Protein AF-A0A946FI91-F1 (afdb_monomer)

pLDDT: mean 78.8, std 15.5, range [38.62, 95.06]

Radius of gyration: 26.09 Å; Cα contacts (8 Å, |Δi|>4): 240; chains: 1; bounding box: 47×60×93 Å

Solvent-accessible surface area (backbone atoms only — not comparable to full-atom values): 11497 Å² total; per-residue (Å²): 144,70,66,74,63,56,55,53,52,52,51,55,53,57,55,51,65,73,64,59,75,82,74,72,65,63,72,75,33,46,69,55,50,54,55,49,30,50,55,36,36,73,68,69,49,86,62,64,81,82,74,57,51,64,49,76,43,82,38,82,52,68,46,72,48,86,86,50,99,56,93,42,71,43,81,51,84,49,30,27,42,40,33,38,59,51,97,95,38,71,51,70,50,72,43,81,28,87,90,50,74,87,59,54,69,68,58,52,50,55,51,38,63,59,53,59,80,46,51,52,77,80,57,61,73,48,59,45,63,73,42,62,66,38,43,47,46,77,43,80,50,84,79,66,29,35,35,41,40,36,33,45,72,87,43,93,77,68,38,48,34,41,36,41,33,30,36,62,82,78,44,39,76,78,46,75,47,80,48,65,73,63,78,89,76,87,78,82,82,130

Mean predicted aligned error: 13.2 Å

Foldseek 3Di:
DPPVVVVVVVVVVVVVVVPPPPPVPLVVAFVVVLVLLVLLLVLPVVPLPDDCFKDKDKDWDWDWDPPDPDTDIDTDAIWMWIWGQDPNFTDIFIGHDPVPPPDDPVVRVVVRVVCVVCRCVRPNDRSSRVQVQWGFHKADDPDQKIWTWIWGDPDPPWIKIKIFIARNVSSDGPDIDIDTPDDDDDDDDD

Structure (mmCIF, N/CA/C/O backbone):
data_AF-A0A946FI91-F1
#
_entry.id   AF-A0A946FI91-F1
#
loop_
_atom_site.group_PDB
_atom_site.id
_atom_site.type_symbol
_atom_site.label_atom_id
_atom_site.label_alt_id
_atom_site.label_comp_id
_atom_site.label_asym_id
_atom_site.label_entity_id
_atom_site.label_seq_id
_atom_site.pdbx_PDB_ins_code
_atom_site.Cartn_x
_atom_site.Cartn_y
_atom_site.Cartn_z
_atom_site.occupancy
_atom_site.B_iso_or_equiv
_atom_site.auth_seq_id
_atom_site.auth_comp_id
_atom_site.auth_asym_id
_atom_site.auth_atom_id
_atom_site.pdbx_PDB_model_num
ATOM 1 N N . MET A 1 1 ? -11.539 45.678 58.207 1.00 51.84 1 MET A N 1
ATOM 2 C CA . MET A 1 1 ? -11.824 45.723 56.750 1.00 51.84 1 MET A CA 1
ATOM 3 C C . MET A 1 1 ? -10.755 44.980 55.924 1.00 51.84 1 MET A C 1
ATOM 5 O O . MET A 1 1 ? -10.083 45.598 55.114 1.00 51.84 1 MET A O 1
ATOM 9 N N . LYS A 1 2 ? -10.559 43.663 56.114 1.00 52.59 2 LYS A N 1
ATOM 10 C CA . LYS A 1 2 ? -9.613 42.856 55.296 1.00 52.59 2 LYS A CA 1
ATOM 11 C C . LYS A 1 2 ? -10.218 41.570 54.698 1.00 52.59 2 LYS A C 1
ATOM 13 O O . LYS A 1 2 ? -9.612 40.972 53.821 1.00 52.59 2 LYS A O 1
ATOM 18 N N . SER A 1 3 ? -11.421 41.172 55.121 1.00 54.00 3 SER A N 1
ATOM 19 C CA . SER A 1 3 ? -12.048 39.894 54.732 1.00 54.00 3 SER A CA 1
ATOM 20 C C . SER A 1 3 ? -12.714 39.929 53.343 1.00 54.00 3 SER A C 1
ATOM 22 O O . SER A 1 3 ? -12.597 38.993 52.557 1.00 54.00 3 SER A O 1
ATOM 24 N N . THR A 1 4 ? -13.330 41.053 52.970 1.00 54.28 4 THR A N 1
ATOM 25 C CA . THR A 1 4 ? -14.067 41.201 51.701 1.00 54.28 4 THR A CA 1
ATOM 26 C C . THR A 1 4 ? -13.178 41.202 50.453 1.00 54.28 4 THR A C 1
ATOM 28 O O . THR A 1 4 ? -13.643 40.850 49.372 1.00 54.28 4 THR A O 1
ATOM 31 N N . ILE A 1 5 ? -11.896 41.554 50.589 1.00 56.03 5 ILE A N 1
ATOM 32 C CA . ILE A 1 5 ? -10.932 41.563 49.477 1.00 56.03 5 ILE A CA 1
ATOM 33 C C . ILE A 1 5 ? -10.503 40.128 49.131 1.00 56.03 5 ILE A C 1
ATOM 35 O O . ILE A 1 5 ? -10.484 39.754 47.961 1.00 56.03 5 ILE A O 1
ATOM 39 N N . LEU A 1 6 ? -10.261 39.290 50.146 1.00 55.03 6 LEU A N 1
ATOM 40 C CA . LEU A 1 6 ? -9.894 37.877 49.980 1.00 55.03 6 LEU A CA 1
ATOM 41 C C . LEU A 1 6 ? -10.998 37.062 49.294 1.00 55.03 6 LEU A C 1
ATOM 43 O O . LEU A 1 6 ? -10.712 36.285 48.385 1.00 55.03 6 LEU A O 1
ATOM 47 N N . PHE A 1 7 ? -12.261 37.289 49.667 1.00 57.09 7 PHE A N 1
ATOM 48 C CA . PHE A 1 7 ? -13.394 36.582 49.063 1.00 57.09 7 PHE A CA 1
ATOM 49 C C . PHE A 1 7 ? -13.565 36.923 47.576 1.00 57.09 7 PHE A C 1
ATOM 51 O O . PHE A 1 7 ? -13.831 36.051 46.752 1.00 57.09 7 PHE A O 1
ATOM 58 N N . ARG A 1 8 ? -13.336 38.188 47.204 1.00 58.16 8 ARG A N 1
ATOM 59 C CA . ARG A 1 8 ? -13.456 38.648 45.817 1.00 58.16 8 ARG A CA 1
ATOM 60 C C . ARG A 1 8 ? -12.386 38.016 44.922 1.00 58.16 8 ARG A C 1
ATOM 62 O O . ARG A 1 8 ? -12.711 37.565 43.828 1.00 58.16 8 ARG A O 1
ATOM 69 N N . HIS A 1 9 ? -11.145 37.903 45.397 1.00 58.28 9 HIS A N 1
ATOM 70 C CA . HIS A 1 9 ? -10.073 37.239 44.645 1.00 58.28 9 HIS A CA 1
ATOM 71 C C . HIS A 1 9 ? -10.269 35.723 44.529 1.00 58.28 9 HIS A C 1
ATOM 73 O O . HIS A 1 9 ? -9.981 35.168 43.472 1.00 58.28 9 HIS A O 1
ATOM 79 N N . LEU A 1 10 ? -10.823 35.067 45.555 1.00 62.06 10 LEU A N 1
ATOM 80 C CA . LEU A 1 10 ? -11.140 33.636 45.510 1.00 62.06 10 LEU A CA 1
ATOM 81 C C . LEU A 1 10 ? -12.212 33.321 44.452 1.00 62.06 10 LEU A C 1
ATOM 83 O O . LEU A 1 10 ? -12.081 32.354 43.708 1.00 62.06 10 LEU A O 1
ATOM 87 N N . VAL A 1 11 ? -13.237 34.172 44.337 1.00 60.50 11 VAL A N 1
ATOM 88 C CA . VAL A 1 11 ? -14.294 34.032 43.321 1.00 60.50 11 VAL A CA 1
ATOM 89 C C . VAL A 1 11 ? -13.741 34.255 41.910 1.00 60.50 11 VAL A C 1
ATOM 91 O O . VAL A 1 11 ? -14.046 33.471 41.016 1.00 60.50 11 VAL A O 1
ATOM 94 N N . PHE A 1 12 ? -12.876 35.255 41.702 1.00 57.47 12 PHE A N 1
ATOM 95 C CA . PHE A 1 12 ? -12.218 35.461 40.402 1.00 57.47 12 PHE A CA 1
ATOM 96 C C . PHE A 1 12 ? -11.256 34.324 40.029 1.00 57.47 12 PHE A C 1
ATOM 98 O O . PHE A 1 12 ? -11.171 33.968 38.856 1.00 57.47 12 PHE A O 1
ATOM 105 N N . PHE A 1 13 ? -10.576 33.723 41.009 1.00 59.44 13 PHE A N 1
ATOM 106 C CA . PHE A 1 13 ? -9.717 32.557 40.796 1.00 59.44 13 PHE A CA 1
ATOM 107 C C . PHE A 1 13 ? -10.534 31.301 40.454 1.00 59.44 13 PHE A C 1
ATOM 109 O O . PHE A 1 13 ? -10.186 30.562 39.542 1.00 59.44 13 PHE A O 1
ATOM 116 N N . LEU A 1 14 ? -11.672 31.080 41.118 1.00 57.81 14 LEU A N 1
ATOM 117 C CA . LEU A 1 14 ? -12.575 29.972 40.790 1.00 57.81 14 LEU A CA 1
ATOM 118 C C . LEU A 1 14 ? -13.230 30.143 39.415 1.00 57.81 14 LEU A C 1
ATOM 120 O O . LEU A 1 14 ? -13.342 29.170 38.677 1.00 57.81 14 LEU A O 1
ATOM 124 N N . LEU A 1 15 ? -13.609 31.368 39.035 1.00 56.31 15 LEU A N 1
ATOM 125 C CA . LEU A 1 15 ? -14.128 31.654 37.696 1.00 56.31 15 LEU A CA 1
ATOM 126 C C . LEU A 1 15 ? -13.058 31.480 36.611 1.00 56.31 15 LEU A C 1
ATOM 128 O O . LEU A 1 15 ? -13.392 30.982 35.540 1.00 56.31 15 LEU A O 1
ATOM 132 N N . SER A 1 16 ? -11.786 31.813 36.865 1.00 54.00 16 SER A N 1
ATOM 133 C CA . SER A 1 16 ? -10.722 31.621 35.867 1.00 54.00 16 SER A CA 1
ATOM 134 C C . SER A 1 16 ? -10.412 30.144 35.592 1.00 54.00 16 SER A C 1
ATOM 136 O O . SER A 1 16 ? -10.053 29.815 34.462 1.00 54.00 16 SER A O 1
ATOM 138 N N . LEU A 1 17 ? -10.646 29.239 36.554 1.00 52.75 17 LEU A N 1
ATOM 139 C CA . LEU A 1 17 ? -10.553 27.790 36.328 1.00 52.75 17 LEU A CA 1
ATOM 140 C C . LEU A 1 17 ? -11.598 27.262 35.326 1.00 52.75 17 LEU A C 1
ATOM 142 O O . LEU A 1 17 ? -11.322 26.285 34.634 1.00 52.75 17 LEU A O 1
ATOM 146 N N . PHE A 1 18 ? -12.762 27.910 35.198 1.00 52.91 18 PHE A N 1
ATOM 147 C CA . PHE A 1 18 ? -13.784 27.536 34.208 1.00 52.91 18 PHE A CA 1
ATOM 148 C C . PHE A 1 18 ? -13.493 28.059 32.793 1.00 52.91 18 PHE A C 1
ATOM 150 O O . PHE A 1 18 ? -14.119 27.600 31.838 1.00 52.91 18 PHE A O 1
ATOM 157 N N . TYR A 1 19 ? -12.540 28.986 32.641 1.00 47.50 19 TYR A N 1
ATOM 158 C CA . TYR A 1 19 ? -12.153 29.564 31.351 1.00 47.50 19 TYR A CA 1
ATOM 159 C C . TYR A 1 19 ? -10.855 28.997 30.782 1.00 47.50 19 TYR A C 1
ATOM 161 O O . TYR A 1 19 ? -10.378 29.520 29.778 1.00 47.50 19 TYR A O 1
ATOM 169 N N . LEU A 1 20 ? -10.282 27.931 31.352 1.00 45.22 20 LEU A N 1
ATOM 170 C CA . LEU A 1 20 ? -9.288 27.174 30.600 1.00 45.22 20 LEU A CA 1
ATOM 171 C C . LEU A 1 20 ? -10.019 26.450 29.462 1.00 45.22 20 LEU A C 1
ATOM 173 O O . LEU A 1 20 ? -10.746 25.490 29.738 1.00 45.22 20 LEU A O 1
ATOM 177 N N . PRO A 1 21 ? -9.850 26.854 28.185 1.00 43.34 21 PRO A N 1
ATOM 178 C CA . PRO A 1 21 ? -10.241 25.973 27.108 1.00 43.34 21 PRO A CA 1
ATOM 179 C C . PRO A 1 21 ? -9.470 24.676 27.325 1.00 43.34 21 PRO A C 1
ATOM 181 O O . PRO A 1 21 ? -8.255 24.675 27.532 1.00 43.34 21 PRO A O 1
ATOM 184 N N . SER A 1 22 ? -10.200 23.572 27.310 1.00 44.62 22 SER A N 1
ATOM 185 C CA . SER A 1 22 ? -9.667 22.226 27.229 1.00 44.62 22 SER A CA 1
ATOM 186 C C . SER A 1 22 ? -8.894 22.089 25.918 1.00 44.62 22 SER A C 1
ATOM 188 O O . SER A 1 22 ? -9.367 21.529 24.931 1.00 44.62 22 SER A O 1
ATOM 190 N N . ILE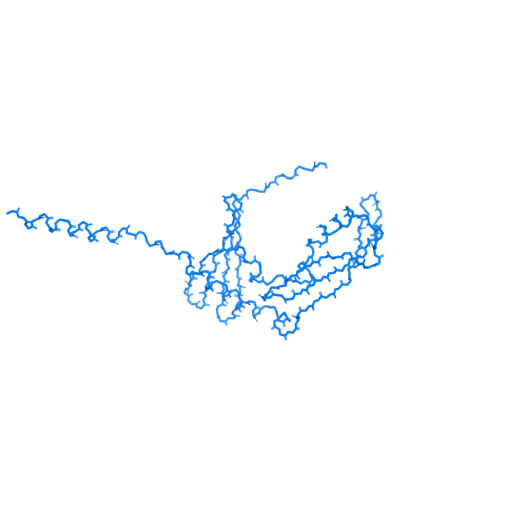 A 1 23 ? -7.668 22.612 25.896 1.00 44.88 23 ILE A N 1
ATOM 191 C CA . ILE A 1 23 ? -6.670 22.261 24.899 1.00 44.88 23 ILE A CA 1
ATOM 192 C C . ILE A 1 23 ? -6.241 20.851 25.287 1.00 44.88 23 ILE A C 1
ATOM 194 O O . ILE A 1 23 ? -5.249 20.636 25.977 1.00 44.88 23 ILE A O 1
ATOM 198 N N . ALA A 1 24 ? -7.073 19.875 24.923 1.00 38.62 24 ALA A N 1
ATOM 199 C CA . ALA A 1 24 ? -6.694 18.481 24.952 1.00 38.62 24 ALA A CA 1
ATOM 200 C C . ALA A 1 24 ? -5.451 18.366 24.069 1.00 38.62 24 ALA A C 1
ATOM 202 O O . ALA A 1 24 ? -5.535 18.476 22.845 1.00 38.62 24 ALA A O 1
ATOM 203 N N . SER A 1 25 ? -4.296 18.232 24.718 1.00 39.06 25 SER A N 1
ATOM 204 C CA . SER A 1 25 ? -3.003 18.046 24.083 1.00 39.06 25 SER A CA 1
ATOM 205 C C . SER A 1 25 ? -3.114 16.957 23.021 1.00 39.06 25 SER A C 1
ATOM 207 O O . SER A 1 25 ? -3.276 15.775 23.329 1.00 39.06 25 SER A O 1
ATOM 209 N N . THR A 1 26 ? -3.001 17.359 21.759 1.00 48.62 26 THR A N 1
ATOM 210 C CA . THR A 1 26 ? -3.002 16.490 20.573 1.00 48.62 26 THR A CA 1
ATOM 211 C C . THR A 1 26 ? -1.897 15.424 20.616 1.00 48.62 26 THR A C 1
ATOM 213 O O . THR A 1 26 ? -1.994 14.406 19.938 1.00 48.62 26 THR A O 1
ATOM 216 N N . SER A 1 27 ? -0.894 15.609 21.481 1.00 43.19 27 SER A N 1
ATOM 217 C CA . SER A 1 27 ? 0.230 14.697 21.724 1.00 43.19 27 SER A CA 1
ATOM 218 C C . SER A 1 27 ? -0.184 13.290 22.199 1.00 43.19 27 SER A C 1
ATOM 220 O O . SER A 1 27 ? 0.346 12.292 21.711 1.00 43.19 27 SER A O 1
ATOM 222 N N . ASN A 1 28 ? -1.192 13.164 23.073 1.00 47.03 28 ASN A N 1
ATOM 223 C CA . ASN A 1 28 ? -1.550 11.862 23.666 1.00 47.03 28 ASN A CA 1
ATOM 224 C C . ASN A 1 28 ? -2.366 10.948 22.732 1.00 47.03 28 ASN A C 1
ATOM 226 O O . ASN A 1 28 ? -2.510 9.757 23.005 1.00 47.03 28 ASN A O 1
ATOM 230 N N . ALA A 1 29 ? -2.899 11.473 21.625 1.00 58.50 29 ALA A N 1
ATOM 231 C CA . ALA A 1 29 ? -3.719 10.698 20.692 1.00 58.50 29 ALA A CA 1
ATOM 232 C C . ALA A 1 29 ? -2.891 9.939 19.638 1.00 58.50 29 ALA A C 1
ATOM 234 O O . ALA A 1 29 ? -3.368 8.951 19.075 1.00 58.50 29 ALA A O 1
ATOM 235 N N . GLN A 1 30 ? -1.649 10.359 19.379 1.00 63.72 30 GLN A N 1
ATOM 236 C CA . GLN A 1 30 ? -0.836 9.831 18.280 1.00 63.72 30 GLN A CA 1
ATOM 237 C C . GLN A 1 30 ? -0.441 8.350 18.444 1.00 63.72 30 GLN A C 1
ATOM 239 O O . GLN A 1 30 ? -0.606 7.591 17.482 1.00 63.72 30 GLN A O 1
ATOM 244 N N . PRO A 1 31 ? -0.005 7.878 19.634 1.00 69.75 31 PRO A N 1
ATOM 245 C CA . PRO A 1 31 ? 0.230 6.449 19.856 1.00 69.75 31 PRO A CA 1
ATOM 246 C C . PRO A 1 31 ? -1.052 5.618 19.693 1.00 69.75 31 PRO A C 1
ATOM 248 O O . PRO A 1 31 ? -1.019 4.512 19.151 1.00 69.75 31 PRO A O 1
ATOM 251 N N . GLY A 1 32 ? -2.199 6.176 20.098 1.00 83.06 32 GLY A N 1
ATOM 252 C CA . GLY A 1 32 ? -3.511 5.549 19.934 1.00 83.06 32 GLY A CA 1
ATOM 253 C C . GLY A 1 32 ? -3.903 5.371 18.467 1.00 83.06 32 GLY A C 1
ATOM 254 O O . GLY A 1 32 ? -4.370 4.301 18.084 1.00 83.06 32 GLY A O 1
ATOM 255 N N . ILE A 1 33 ? -3.659 6.383 17.628 1.00 88.00 33 ILE A N 1
ATOM 256 C CA . ILE A 1 33 ? -3.942 6.324 16.186 1.00 88.00 33 ILE A CA 1
ATOM 257 C C . ILE A 1 33 ? -3.062 5.289 15.499 1.00 88.00 33 ILE A C 1
ATOM 259 O O . ILE A 1 33 ? -3.590 4.461 14.762 1.00 88.00 33 ILE A O 1
ATOM 263 N N . LYS A 1 34 ? -1.751 5.284 15.779 1.00 88.50 34 LYS A N 1
ATOM 264 C CA . LYS A 1 34 ? -0.827 4.278 15.234 1.00 88.50 34 LYS A CA 1
ATOM 265 C C . LYS A 1 34 ? -1.328 2.861 15.518 1.00 88.50 34 LYS A C 1
ATOM 267 O O . LYS A 1 34 ? -1.484 2.066 14.595 1.00 88.50 34 LYS A O 1
ATOM 272 N N . ASN A 1 35 ? -1.632 2.563 16.780 1.00 88.75 35 ASN A N 1
ATOM 273 C CA . ASN A 1 35 ? -2.104 1.237 17.182 1.00 88.75 35 ASN A CA 1
ATOM 274 C C . ASN A 1 35 ? -3.426 0.863 16.506 1.00 88.75 35 ASN A C 1
ATOM 276 O O . ASN A 1 35 ? -3.648 -0.298 16.163 1.00 88.75 35 ASN A O 1
ATOM 280 N N . LEU A 1 36 ? -4.303 1.844 16.305 1.00 90.19 36 LEU A N 1
ATOM 281 C CA . LEU A 1 36 ? -5.598 1.626 15.686 1.00 90.19 36 LEU A CA 1
ATOM 282 C C . LEU A 1 36 ? -5.496 1.380 14.175 1.00 90.19 36 LEU A C 1
ATOM 284 O O . LEU A 1 36 ? -6.180 0.489 13.677 1.00 90.19 36 LEU A O 1
ATOM 288 N N . LEU A 1 37 ? -4.622 2.100 13.467 1.00 90.75 37 LEU A N 1
ATOM 289 C CA . LEU A 1 37 ? -4.329 1.847 12.052 1.00 90.75 37 LEU A CA 1
ATOM 290 C C . LEU A 1 37 ? -3.725 0.451 11.863 1.00 90.75 37 LEU A C 1
ATOM 292 O O . LEU A 1 37 ? -4.271 -0.329 11.094 1.00 90.75 37 LEU A O 1
ATOM 296 N N . ILE A 1 38 ? -2.730 0.075 12.677 1.00 86.88 38 ILE A N 1
ATOM 297 C CA . ILE A 1 38 ? -2.150 -1.282 12.665 1.00 86.88 38 ILE A CA 1
ATOM 298 C C . ILE A 1 38 ? -3.225 -2.348 12.929 1.00 86.88 38 ILE A C 1
ATOM 300 O O . ILE A 1 38 ? -3.221 -3.426 12.330 1.00 86.88 38 ILE A O 1
ATOM 304 N N . LYS A 1 39 ? -4.169 -2.076 13.839 1.00 88.62 39 LYS A N 1
ATOM 305 C CA . LYS A 1 39 ? -5.283 -2.991 14.106 1.00 88.62 39 LYS A CA 1
ATOM 306 C C . LYS A 1 39 ? -6.227 -3.115 12.911 1.00 88.62 39 LYS A C 1
ATOM 308 O O . LYS A 1 39 ? -6.697 -4.217 12.646 1.00 88.62 39 LYS A O 1
ATOM 313 N N . LEU A 1 40 ? -6.504 -2.028 12.196 1.00 89.81 40 LEU A N 1
ATOM 314 C CA . LEU A 1 40 ? -7.270 -2.082 10.951 1.00 89.81 40 LEU A CA 1
ATOM 315 C C . LEU A 1 40 ? -6.510 -2.861 9.879 1.00 89.81 40 LEU A C 1
ATOM 317 O O . LEU A 1 40 ? -7.093 -3.752 9.273 1.00 89.81 40 LEU A O 1
ATOM 321 N N . ASP A 1 41 ? -5.210 -2.621 9.716 1.00 86.56 41 ASP A N 1
ATOM 322 C CA . ASP A 1 41 ? -4.381 -3.318 8.728 1.00 86.56 41 ASP A CA 1
ATOM 323 C C . ASP A 1 41 ? -4.439 -4.838 8.894 1.00 86.56 41 ASP A C 1
ATOM 325 O O . ASP A 1 41 ? -4.547 -5.569 7.908 1.00 86.56 41 ASP A O 1
ATOM 329 N N . LYS A 1 42 ? -4.480 -5.317 10.149 1.00 83.38 42 LYS A N 1
ATOM 330 C CA . LYS A 1 42 ? -4.660 -6.742 10.489 1.00 83.38 42 LYS A CA 1
ATOM 331 C C . LYS A 1 42 ? -5.923 -7.382 9.922 1.00 83.38 42 LYS A C 1
ATOM 333 O O . LYS A 1 42 ? -5.963 -8.599 9.772 1.00 83.38 42 LYS A O 1
ATOM 338 N N . ASN A 1 43 ? -6.937 -6.583 9.612 1.00 85.88 43 ASN A N 1
ATOM 339 C CA . ASN A 1 43 ? -8.210 -7.053 9.077 1.00 85.88 43 ASN A CA 1
ATOM 340 C C . ASN A 1 43 ? -8.313 -6.903 7.549 1.00 85.88 43 ASN A C 1
ATOM 342 O O . ASN A 1 43 ? -9.243 -7.450 6.964 1.00 85.88 43 ASN A O 1
ATOM 346 N N . TYR A 1 44 ? -7.379 -6.197 6.899 1.00 77.56 44 TYR A N 1
ATOM 347 C CA . TYR A 1 44 ? -7.457 -5.873 5.470 1.00 77.56 44 TYR A CA 1
ATOM 348 C C . TYR A 1 44 ? -6.375 -6.521 4.603 1.00 77.56 44 TYR A C 1
ATOM 350 O O . TYR A 1 44 ? -6.673 -6.957 3.494 1.00 77.56 44 TYR A O 1
ATOM 358 N N . TYR A 1 45 ? -5.134 -6.613 5.082 1.00 71.44 45 TYR A N 1
ATOM 359 C CA . TYR A 1 45 ? -3.981 -6.918 4.223 1.00 71.44 45 TYR A CA 1
ATOM 360 C C . TYR A 1 45 ? -3.413 -8.326 4.466 1.00 71.44 45 TYR A C 1
ATOM 362 O O . TYR A 1 45 ? -2.251 -8.510 4.829 1.00 71.44 45 TYR A O 1
ATOM 370 N N . TYR A 1 46 ? -4.257 -9.348 4.284 1.00 55.09 46 TYR A N 1
ATOM 371 C CA . TYR A 1 46 ? -4.011 -10.717 4.765 1.00 55.09 46 TYR A CA 1
ATOM 372 C C . TYR A 1 46 ? -2.961 -11.590 4.014 1.00 55.09 46 TYR A C 1
ATOM 374 O O . TYR A 1 46 ? -2.895 -12.783 4.294 1.00 55.09 46 TYR A O 1
ATOM 382 N N . PRO A 1 47 ? -2.055 -11.064 3.162 1.00 53.69 47 PRO A N 1
ATOM 383 C CA . PRO A 1 47 ? -0.756 -11.732 2.950 1.00 53.69 47 PRO A CA 1
ATOM 384 C C . PRO A 1 47 ? 0.418 -11.053 3.672 1.00 53.69 47 PRO A C 1
ATOM 386 O O . PRO A 1 47 ? 1.369 -11.723 4.075 1.00 53.69 47 PRO A O 1
ATOM 389 N N . GLN A 1 48 ? 0.365 -9.732 3.869 1.00 57.88 48 GLN A N 1
ATOM 390 C C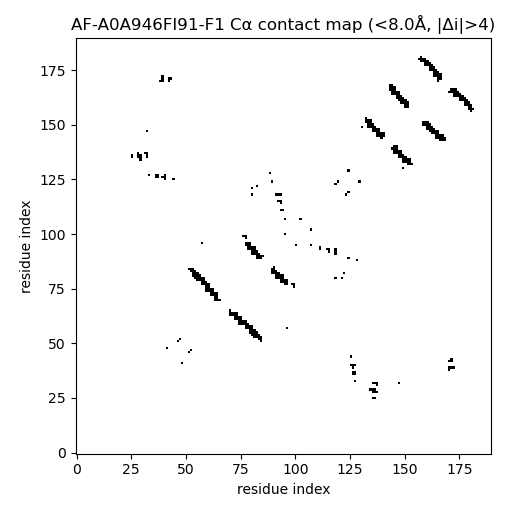A . GLN A 1 48 ? 1.527 -8.922 4.268 1.00 57.88 48 GLN A CA 1
ATOM 391 C C . GLN A 1 48 ? 2.008 -9.193 5.701 1.00 57.88 48 GLN A C 1
ATOM 393 O O . GLN A 1 48 ? 3.141 -8.874 6.038 1.00 57.88 48 GLN A O 1
ATOM 398 N N . GLN A 1 49 ? 1.165 -9.777 6.557 1.00 55.56 49 GLN A N 1
ATOM 399 C CA . GLN A 1 49 ? 1.412 -9.811 8.002 1.00 55.56 49 GLN A CA 1
ATOM 400 C C . GLN A 1 49 ? 1.930 -11.132 8.572 1.00 55.56 49 GLN A C 1
ATOM 402 O O . GLN A 1 49 ? 2.209 -11.192 9.769 1.00 55.56 49 GLN A O 1
ATOM 407 N N . LYS A 1 50 ? 2.022 -12.206 7.779 1.00 61.75 50 LYS A N 1
ATOM 408 C CA . LYS A 1 50 ? 2.385 -13.532 8.320 1.00 61.75 50 LYS A CA 1
ATOM 409 C C . LYS A 1 50 ? 3.497 -14.267 7.575 1.00 61.75 50 LYS A C 1
ATOM 411 O O . LYS A 1 50 ? 3.783 -15.402 7.937 1.00 61.75 50 LYS A O 1
ATOM 416 N N . GLY A 1 51 ? 4.155 -13.647 6.594 1.00 71.06 51 GLY A N 1
ATOM 417 C CA . GLY A 1 51 ? 5.294 -14.313 5.953 1.00 71.06 51 GLY A CA 1
ATOM 418 C C . GLY A 1 51 ? 5.956 -13.590 4.791 1.00 71.06 51 GLY A C 1
ATOM 419 O O . GLY A 1 51 ? 7.098 -13.913 4.483 1.00 71.06 51 GLY A O 1
ATOM 420 N N . LEU A 1 52 ? 5.297 -12.613 4.161 1.00 80.81 52 LEU A N 1
ATOM 421 C CA . LEU A 1 52 ? 5.961 -11.814 3.138 1.00 80.81 52 LEU A CA 1
ATOM 422 C C . LEU A 1 52 ? 6.949 -10.861 3.828 1.00 80.81 52 LEU A C 1
ATOM 424 O O . LEU A 1 52 ? 6.550 -9.997 4.600 1.00 80.81 52 LEU A O 1
ATOM 428 N N . THR A 1 53 ? 8.243 -11.082 3.621 1.00 86.12 53 THR A N 1
ATOM 429 C CA . THR A 1 53 ? 9.327 -10.233 4.146 1.00 86.12 53 THR A CA 1
ATOM 430 C C . THR A 1 53 ? 10.037 -9.486 3.030 1.00 86.12 53 THR A C 1
ATOM 432 O O . THR A 1 53 ? 10.581 -8.410 3.257 1.00 86.12 53 THR A O 1
ATOM 435 N N . SER A 1 54 ? 9.992 -10.022 1.814 1.00 89.25 54 SER A N 1
ATOM 436 C CA . SER A 1 54 ? 10.465 -9.353 0.616 1.00 89.25 54 SER A CA 1
ATOM 437 C C . SER A 1 54 ? 9.681 -9.801 -0.613 1.00 89.25 54 SER A C 1
ATOM 439 O O . SER A 1 54 ? 9.139 -10.907 -0.666 1.00 89.25 54 SER A O 1
ATOM 441 N N . LEU A 1 55 ? 9.615 -8.920 -1.604 1.00 89.50 55 LEU A N 1
ATOM 442 C CA . LEU A 1 55 ? 9.039 -9.168 -2.916 1.00 89.50 55 LEU A CA 1
ATOM 443 C C . LEU A 1 55 ? 9.983 -8.583 -3.961 1.00 89.50 55 LEU A C 1
ATOM 445 O O . LEU A 1 55 ? 10.242 -7.385 -3.960 1.00 89.50 55 LEU A O 1
ATOM 449 N N . ASN A 1 56 ? 10.463 -9.425 -4.869 1.00 91.88 56 ASN A N 1
ATOM 450 C CA . ASN A 1 56 ? 11.235 -8.992 -6.025 1.00 91.88 56 ASN A CA 1
ATOM 451 C C . ASN A 1 56 ? 10.499 -9.433 -7.284 1.00 91.88 56 ASN A C 1
ATOM 453 O O . ASN A 1 56 ? 10.100 -10.594 -7.383 1.00 91.88 56 ASN A O 1
ATOM 457 N N . ALA A 1 57 ? 10.324 -8.524 -8.236 1.00 90.94 57 ALA A N 1
ATOM 458 C CA . ALA A 1 57 ? 9.660 -8.822 -9.497 1.00 90.94 57 ALA A CA 1
ATOM 459 C C . ALA A 1 57 ? 10.386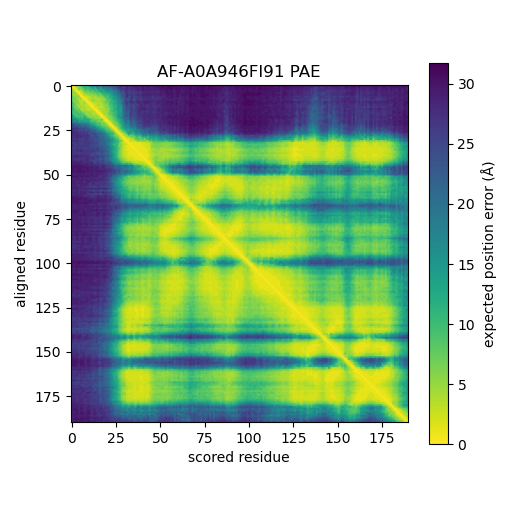 -8.141 -10.658 1.00 90.94 57 ALA A C 1
ATOM 461 O O . ALA A 1 57 ? 10.766 -6.974 -10.559 1.00 90.94 57 ALA A O 1
ATOM 462 N N . GLU A 1 58 ? 10.567 -8.865 -11.762 1.00 92.06 58 GLU A N 1
ATOM 463 C CA . GLU A 1 58 ? 10.984 -8.250 -13.022 1.00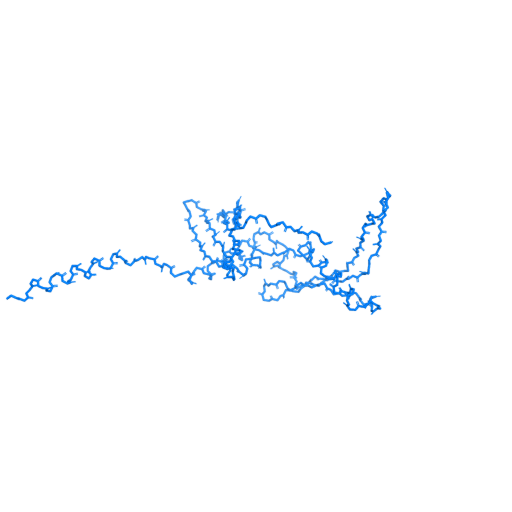 92.06 58 GLU A CA 1
ATOM 464 C C . GLU A 1 58 ? 9.819 -7.446 -13.605 1.00 92.06 58 GLU A C 1
ATOM 466 O O . GLU A 1 58 ? 8.674 -7.900 -13.626 1.00 92.06 58 GLU A O 1
ATOM 471 N N . LEU A 1 59 ? 10.121 -6.235 -14.063 1.00 90.12 59 LEU A N 1
ATOM 472 C CA . LEU A 1 59 ? 9.166 -5.304 -14.638 1.00 90.12 59 LEU A CA 1
ATOM 473 C C . LEU A 1 59 ? 9.395 -5.199 -16.133 1.00 90.12 59 LEU A C 1
ATOM 475 O O . LEU A 1 59 ? 10.331 -4.538 -16.591 1.00 90.12 59 LEU A O 1
ATOM 479 N N . LEU A 1 60 ? 8.491 -5.834 -16.868 1.00 89.75 60 LEU A N 1
ATOM 480 C CA . LEU A 1 60 ? 8.343 -5.663 -18.302 1.00 89.75 60 LEU A CA 1
ATOM 481 C C . LEU A 1 60 ? 7.255 -4.622 -18.537 1.00 89.75 60 LEU A C 1
ATOM 483 O O . LEU A 1 60 ? 6.182 -4.694 -17.935 1.00 89.75 60 LEU A O 1
ATOM 487 N N . TRP A 1 61 ? 7.539 -3.638 -19.382 1.00 89.12 61 TRP A N 1
ATOM 488 C CA . TRP A 1 61 ? 6.590 -2.574 -19.665 1.00 89.12 61 TRP A CA 1
ATOM 489 C C . TRP A 1 61 ? 6.743 -2.052 -21.086 1.00 89.12 61 TRP A C 1
ATOM 491 O O . TRP A 1 61 ? 7.825 -2.045 -21.679 1.00 89.12 61 TRP A O 1
ATOM 501 N N . GLU A 1 62 ? 5.619 -1.599 -21.616 1.00 90.75 62 GLU A N 1
ATOM 502 C CA . GLU A 1 62 ? 5.500 -1.069 -22.960 1.00 90.75 62 GLU A CA 1
ATOM 503 C C . GLU A 1 62 ? 4.871 0.318 -22.897 1.00 90.75 62 GLU A C 1
ATOM 505 O O . GLU A 1 62 ? 4.039 0.614 -22.037 1.00 90.75 62 GLU A O 1
ATOM 510 N N . GLN A 1 63 ? 5.259 1.177 -23.832 1.00 87.75 63 GLN A N 1
ATOM 511 C CA . GLN A 1 63 ? 4.621 2.472 -24.019 1.00 87.75 63 GLN A CA 1
ATOM 512 C C . GLN A 1 63 ? 3.900 2.484 -25.359 1.00 87.75 63 GLN A C 1
ATOM 514 O O . GLN A 1 63 ? 4.493 2.148 -26.386 1.00 87.75 63 GLN A O 1
ATOM 519 N N . GLN A 1 64 ? 2.638 2.906 -25.350 1.00 89.62 64 GLN A N 1
ATOM 520 C CA . GLN A 1 64 ? 1.891 3.115 -26.581 1.00 89.62 64 GLN A CA 1
ATOM 521 C C . GLN A 1 64 ? 2.494 4.269 -27.393 1.00 89.62 64 GLN A C 1
ATOM 523 O O . GLN A 1 64 ? 2.815 5.331 -26.854 1.00 89.62 64 GLN A O 1
ATOM 528 N N . ASP A 1 65 ? 2.610 4.058 -28.700 1.00 86.69 65 ASP A N 1
ATOM 529 C CA . ASP A 1 65 ? 2.890 5.098 -29.679 1.00 86.69 65 ASP A CA 1
ATOM 530 C C . ASP A 1 65 ? 1.668 6.009 -29.825 1.00 86.69 65 ASP A C 1
ATOM 532 O O . ASP A 1 65 ? 0.608 5.579 -30.283 1.00 86.69 65 ASP A O 1
ATOM 536 N N . THR A 1 66 ? 1.811 7.271 -29.433 1.00 85.62 66 THR A N 1
ATOM 537 C CA . THR A 1 66 ? 0.759 8.284 -29.579 1.00 85.62 66 THR A CA 1
ATOM 538 C C . THR A 1 66 ? 0.835 9.033 -30.910 1.00 85.62 66 THR A C 1
ATOM 540 O O . THR A 1 66 ? -0.038 9.849 -31.192 1.00 85.62 66 THR A O 1
ATOM 543 N N . THR A 1 67 ? 1.856 8.776 -31.735 1.00 83.88 67 THR A N 1
ATOM 544 C CA . THR A 1 67 ? 2.098 9.494 -32.999 1.00 83.88 67 THR A CA 1
ATOM 545 C C . THR A 1 67 ? 1.508 8.795 -34.224 1.00 83.88 67 THR A C 1
ATOM 547 O O . THR A 1 67 ? 1.422 9.395 -35.294 1.00 83.88 67 THR A O 1
ATOM 550 N N . SER A 1 68 ? 1.084 7.536 -34.086 1.00 76.69 68 SER A N 1
ATOM 551 C CA . SER A 1 68 ? 0.506 6.747 -35.173 1.00 76.69 68 SER A CA 1
ATOM 552 C C . SER A 1 68 ? -1.009 6.609 -35.022 1.00 76.69 68 SER A C 1
ATOM 554 O O . SER A 1 68 ? -1.511 6.345 -33.936 1.00 76.69 68 SER A O 1
ATOM 556 N N . GLU A 1 69 ? -1.742 6.688 -36.137 1.00 79.94 69 GLU A N 1
ATOM 557 C CA . GLU A 1 69 ? -3.180 6.364 -36.186 1.00 79.94 69 GLU A CA 1
ATOM 558 C C . GLU A 1 69 ? -3.472 4.892 -35.838 1.00 79.94 69 GLU A C 1
ATOM 560 O O . GLU A 1 69 ? -4.601 4.528 -35.514 1.00 79.94 69 GLU A O 1
ATOM 565 N N . LYS A 1 70 ? -2.453 4.025 -35.904 1.00 83.56 70 LYS A N 1
ATOM 566 C CA . LYS A 1 70 ? -2.548 2.613 -35.525 1.00 83.56 70 LYS A CA 1
ATOM 567 C C . LYS A 1 70 ? -1.962 2.413 -34.135 1.00 83.56 70 LYS A C 1
ATOM 569 O O . LYS A 1 70 ? -0.850 2.858 -33.869 1.00 83.56 70 LYS A O 1
ATOM 574 N N . ILE A 1 71 ? -2.668 1.659 -33.291 1.00 86.75 71 ILE A N 1
ATOM 575 C CA . ILE A 1 71 ? -2.174 1.272 -31.966 1.00 86.75 71 ILE A CA 1
ATOM 576 C C . ILE A 1 71 ? -0.901 0.436 -32.145 1.00 86.75 71 ILE A C 1
ATOM 578 O O . ILE A 1 71 ? -0.937 -0.671 -32.685 1.00 86.75 71 ILE A O 1
ATOM 582 N N . LYS A 1 72 ? 0.227 0.988 -31.699 1.00 89.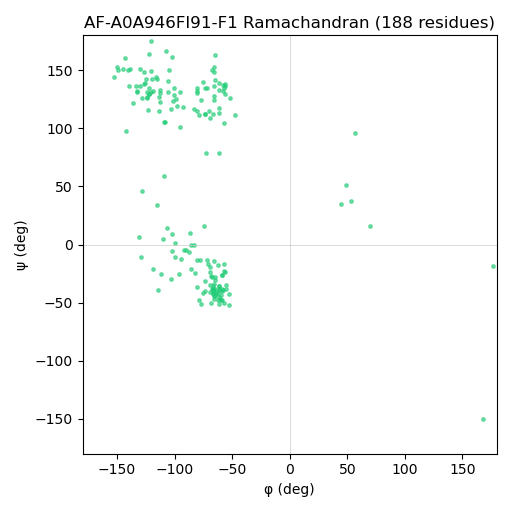62 72 LYS A N 1
ATOM 583 C CA . LYS A 1 72 ? 1.532 0.326 -31.639 1.00 89.62 72 LYS A CA 1
ATOM 584 C C . LYS A 1 72 ? 2.114 0.507 -30.247 1.00 89.62 72 LYS A C 1
ATOM 586 O O . LYS A 1 72 ? 1.848 1.512 -29.595 1.00 89.62 72 LYS A O 1
ATOM 591 N N . PHE A 1 73 ? 2.930 -0.446 -29.823 1.00 89.44 73 PHE A N 1
ATOM 592 C CA . PHE A 1 73 ? 3.598 -0.428 -28.528 1.00 89.44 73 PHE A CA 1
ATOM 593 C C . PHE A 1 73 ? 5.105 -0.569 -28.717 1.00 89.44 73 PHE A C 1
ATOM 595 O O . PHE A 1 73 ? 5.566 -1.297 -29.598 1.00 89.44 73 PHE A O 1
ATOM 602 N N . PHE A 1 74 ? 5.868 0.142 -27.891 1.00 87.06 74 PHE A N 1
ATOM 603 C CA . PHE A 1 74 ? 7.318 0.032 -27.834 1.00 87.06 74 PHE A CA 1
ATOM 604 C C . PHE A 1 74 ? 7.733 -0.572 -26.504 1.00 87.06 74 PHE A C 1
ATOM 606 O O . PHE A 1 74 ? 7.458 0.006 -25.447 1.00 87.06 74 PHE A O 1
ATOM 613 N N . ASN A 1 75 ? 8.457 -1.687 -26.580 1.00 87.88 75 ASN A N 1
ATOM 614 C CA . ASN A 1 75 ? 9.134 -2.265 -25.430 1.00 87.88 75 ASN A CA 1
ATOM 615 C C . ASN A 1 75 ? 10.096 -1.248 -24.824 1.00 87.88 75 ASN A C 1
ATOM 617 O O . ASN A 1 75 ? 10.890 -0.609 -25.526 1.00 87.88 75 ASN A O 1
ATOM 621 N N . LYS A 1 76 ? 10.015 -1.101 -23.507 1.00 89.25 76 LYS A N 1
ATOM 622 C CA . LYS A 1 76 ? 10.938 -0.282 -22.736 1.00 89.25 76 LYS A CA 1
ATOM 623 C C . LYS A 1 76 ? 11.960 -1.167 -22.033 1.00 89.25 76 LYS A C 1
ATOM 625 O O . LYS A 1 76 ? 11.733 -2.363 -21.881 1.00 89.25 76 LYS A O 1
ATOM 630 N N . PRO A 1 77 ? 13.096 -0.592 -21.609 1.00 88.62 77 PRO A N 1
ATOM 631 C CA . PRO A 1 77 ? 14.076 -1.339 -20.837 1.00 88.62 77 PRO A CA 1
ATOM 632 C C . PRO A 1 77 ? 13.455 -1.919 -19.563 1.00 88.62 77 PRO A C 1
ATOM 634 O O . PRO A 1 77 ? 12.757 -1.206 -18.842 1.00 88.62 77 PRO A O 1
ATOM 637 N N . ASP A 1 78 ? 13.756 -3.185 -19.286 1.00 90.38 78 ASP A N 1
ATOM 638 C CA . ASP A 1 78 ? 13.393 -3.896 -18.060 1.00 90.38 78 ASP A CA 1
ATOM 639 C C . ASP A 1 78 ? 13.890 -3.206 -16.773 1.00 90.38 78 ASP A C 1
ATOM 641 O O . ASP A 1 78 ? 15.053 -2.798 -16.632 1.00 90.38 78 ASP A O 1
ATOM 645 N N . PHE A 1 79 ? 13.028 -3.184 -15.766 1.00 91.81 79 PHE A N 1
ATOM 646 C CA . PHE A 1 79 ? 13.383 -2.791 -14.404 1.00 91.81 79 PHE A CA 1
ATOM 647 C C . PHE A 1 79 ? 13.096 -3.938 -13.439 1.00 91.81 79 PHE A C 1
ATOM 649 O O . PHE A 1 79 ? 12.584 -4.987 -13.824 1.00 91.81 79 PHE A O 1
ATOM 656 N N . GLN A 1 80 ? 13.457 -3.762 -12.178 1.00 93.25 80 GLN A N 1
ATOM 657 C CA . GLN A 1 80 ? 13.062 -4.653 -11.103 1.00 93.25 80 GLN A CA 1
ATOM 658 C C . GLN A 1 80 ? 12.361 -3.842 -10.026 1.00 93.25 80 GLN A C 1
ATOM 660 O O . GLN A 1 80 ? 12.867 -2.807 -9.592 1.00 93.25 80 GLN A O 1
ATOM 665 N N . PHE A 1 81 ? 11.208 -4.332 -9.591 1.00 93.81 81 PHE A N 1
ATOM 666 C CA . PHE A 1 81 ? 10.608 -3.920 -8.337 1.00 93.81 81 PHE A CA 1
ATOM 667 C C . PHE A 1 81 ? 11.289 -4.682 -7.206 1.00 93.81 81 PHE A C 1
ATOM 669 O O . PHE A 1 81 ? 11.447 -5.906 -7.290 1.00 93.81 81 PHE A O 1
ATOM 676 N N . LYS A 1 82 ? 11.635 -3.964 -6.140 1.00 94.25 82 LYS A N 1
ATOM 677 C CA . LYS A 1 82 ? 12.082 -4.540 -4.877 1.00 94.25 82 LYS A CA 1
ATOM 678 C C . LYS A 1 82 ? 11.256 -3.952 -3.748 1.00 94.25 82 LYS A C 1
ATOM 680 O O . LYS A 1 82 ? 11.171 -2.737 -3.606 1.00 94.25 82 LYS A O 1
ATOM 685 N N . GLY A 1 83 ? 10.655 -4.824 -2.956 1.00 91.94 83 GLY A N 1
ATOM 686 C CA . GLY A 1 83 ? 9.975 -4.493 -1.716 1.00 91.94 83 GLY A CA 1
ATOM 687 C C . GLY A 1 83 ? 10.602 -5.283 -0.579 1.00 91.94 83 GLY A C 1
ATOM 688 O O . GLY A 1 83 ? 10.723 -6.502 -0.685 1.00 91.94 83 GLY A O 1
ATOM 689 N N . GLU A 1 84 ? 10.976 -4.624 0.510 1.00 90.94 84 GLU A N 1
ATOM 690 C CA . GLU A 1 84 ? 11.519 -5.276 1.704 1.00 90.94 84 GLU A CA 1
ATOM 691 C C . GLU A 1 84 ? 10.841 -4.735 2.961 1.00 90.94 84 GLU A C 1
ATOM 693 O O . GLU A 1 84 ? 10.710 -3.527 3.149 1.00 90.94 84 GLU A O 1
ATOM 698 N N . LEU A 1 85 ? 10.405 -5.640 3.833 1.00 85.75 85 LEU A N 1
ATOM 699 C CA . LEU A 1 85 ? 9.771 -5.289 5.092 1.00 85.75 85 LEU A CA 1
ATOM 700 C C . LEU A 1 85 ? 10.832 -4.879 6.121 1.00 85.75 85 LEU A C 1
ATOM 702 O O . LEU A 1 85 ? 11.558 -5.722 6.649 1.00 85.75 85 LEU A O 1
ATOM 706 N N . LYS A 1 86 ? 10.860 -3.596 6.484 1.00 84.44 86 LYS A N 1
ATOM 707 C CA . LYS A 1 86 ? 11.697 -3.047 7.556 1.00 84.44 86 LYS A CA 1
ATOM 708 C C . LYS A 1 86 ? 10.837 -2.318 8.578 1.00 84.44 86 LYS A C 1
ATOM 710 O O . LYS A 1 86 ? 10.049 -1.439 8.258 1.00 84.44 86 LYS A O 1
ATOM 715 N N . ASN A 1 87 ? 10.978 -2.672 9.854 1.00 78.56 87 ASN A N 1
ATOM 716 C CA . ASN A 1 87 ? 10.264 -2.005 10.952 1.00 78.56 87 ASN A CA 1
ATOM 717 C C . ASN A 1 87 ? 8.728 -1.924 10.772 1.00 78.56 87 ASN A C 1
ATOM 719 O O . ASN A 1 87 ? 8.114 -0.957 11.220 1.00 78.56 87 ASN A O 1
ATOM 723 N N . HIS A 1 88 ? 8.102 -2.965 10.205 1.00 74.25 88 HIS A N 1
ATOM 724 C CA . HIS A 1 88 ? 6.661 -3.031 9.882 1.00 74.25 88 HIS A CA 1
ATOM 725 C C . HIS A 1 88 ? 6.208 -2.116 8.731 1.00 74.25 88 HIS A C 1
ATOM 727 O O . HIS A 1 88 ? 5.011 -1.869 8.598 1.00 74.25 88 HIS A O 1
ATOM 733 N N . ILE A 1 89 ? 7.150 -1.616 7.932 1.00 80.12 89 ILE A N 1
ATOM 734 C CA . ILE A 1 89 ? 6.908 -0.817 6.732 1.00 80.12 89 ILE A CA 1
ATOM 735 C C . ILE A 1 89 ? 7.663 -1.464 5.568 1.00 80.12 89 ILE A C 1
ATOM 737 O O . ILE A 1 89 ? 8.796 -1.906 5.739 1.00 80.12 89 ILE A O 1
ATOM 741 N N . TYR A 1 90 ? 7.059 -1.538 4.392 1.00 85.25 90 TYR A N 1
ATOM 742 C CA . TYR A 1 90 ? 7.750 -1.949 3.184 1.00 85.25 90 TYR A CA 1
ATOM 743 C C . TYR A 1 90 ? 8.490 -0.769 2.567 1.00 85.25 90 TYR A C 1
ATOM 745 O O . TYR A 1 90 ? 7.888 0.197 2.100 1.00 85.25 90 TYR A O 1
ATOM 753 N N . GLU A 1 91 ? 9.810 -0.880 2.518 1.00 89.44 91 GLU A N 1
ATOM 754 C CA . GLU A 1 91 ? 10.627 -0.045 1.650 1.00 89.44 91 GLU A CA 1
ATOM 755 C C . GLU A 1 91 ? 10.512 -0.593 0.230 1.00 89.44 91 GLU A C 1
ATOM 757 O O . GLU A 1 91 ? 10.745 -1.781 -0.001 1.00 89.44 91 GLU A O 1
ATOM 762 N N . LYS A 1 92 ? 10.099 0.263 -0.705 1.00 91.06 92 LYS A N 1
ATOM 763 C CA . LYS A 1 92 ? 9.835 -0.103 -2.096 1.00 91.06 92 LYS A CA 1
ATOM 764 C C . LYS A 1 92 ? 10.705 0.739 -3.010 1.00 91.06 92 LYS A C 1
ATOM 766 O O . LYS A 1 92 ? 10.758 1.958 -2.856 1.00 91.06 92 LYS A O 1
ATOM 771 N N . GLU A 1 93 ? 11.325 0.108 -3.990 1.00 93.81 93 GLU A N 1
ATOM 772 C CA . GLU A 1 93 ? 12.118 0.800 -4.996 1.00 93.81 93 GLU A CA 1
ATOM 773 C C . GLU A 1 93 ? 12.005 0.130 -6.364 1.00 93.81 93 GLU A C 1
ATOM 775 O O . GLU A 1 93 ? 11.809 -1.083 -6.486 1.00 93.81 93 GLU A O 1
ATOM 780 N N . ILE A 1 94 ? 12.155 0.950 -7.404 1.00 93.25 94 ILE A N 1
ATOM 781 C CA . ILE A 1 94 ? 12.393 0.490 -8.766 1.00 93.25 94 ILE A CA 1
ATOM 782 C C . ILE A 1 94 ? 13.875 0.662 -9.062 1.00 93.25 94 ILE A C 1
ATOM 784 O O . ILE A 1 94 ? 14.402 1.773 -8.997 1.00 93.25 94 ILE A O 1
ATOM 788 N N . VAL A 1 95 ? 14.537 -0.428 -9.437 1.00 91.88 95 VAL A N 1
ATOM 789 C CA . VAL A 1 95 ? 15.952 -0.412 -9.812 1.00 91.88 95 VAL A CA 1
ATOM 790 C C . VAL A 1 95 ? 16.146 -0.912 -11.241 1.00 91.88 95 VAL A C 1
ATOM 792 O O . VAL A 1 95 ? 15.370 -1.750 -11.712 1.00 91.88 95 VAL A O 1
ATOM 795 N N . PRO A 1 96 ? 17.166 -0.424 -11.968 1.00 88.56 96 PRO A N 1
ATOM 796 C CA . PRO A 1 96 ? 17.490 -0.951 -13.287 1.00 88.56 96 PRO A CA 1
ATOM 797 C C . PRO A 1 96 ? 17.787 -2.453 -13.221 1.00 88.56 96 PRO A C 1
ATOM 799 O O . PRO A 1 96 ? 18.510 -2.909 -12.333 1.00 88.56 96 PRO A O 1
ATOM 802 N N . SER A 1 97 ? 17.268 -3.221 -14.180 1.00 85.50 97 SER A N 1
ATOM 803 C CA . SER A 1 97 ? 17.656 -4.625 -14.327 1.00 85.50 97 SER A CA 1
ATOM 804 C C . SER A 1 97 ? 19.131 -4.733 -14.731 1.00 85.50 97 SER A C 1
ATOM 806 O O . SER A 1 97 ? 19.643 -3.895 -15.479 1.00 85.50 97 SER A O 1
ATOM 808 N N . ALA A 1 98 ? 19.808 -5.805 -14.308 1.00 75.00 98 ALA A N 1
ATOM 809 C CA . ALA A 1 98 ? 21.195 -6.094 -14.693 1.00 75.00 98 ALA A CA 1
ATOM 810 C C . ALA A 1 98 ? 21.387 -6.169 -16.223 1.00 75.00 98 ALA A C 1
ATOM 812 O O . ALA A 1 98 ? 22.477 -5.919 -16.731 1.00 75.00 98 ALA A O 1
ATOM 813 N N . LYS A 1 99 ? 20.309 -6.455 -16.964 1.00 72.00 99 LYS A N 1
ATOM 814 C CA . LYS A 1 99 ? 20.282 -6.502 -18.433 1.00 72.00 99 LYS A CA 1
ATOM 815 C C . LYS A 1 99 ? 20.378 -5.113 -19.096 1.00 72.00 99 LYS A C 1
ATOM 817 O O . LYS A 1 99 ? 20.660 -5.039 -20.285 1.00 72.00 99 LYS A O 1
ATOM 822 N N . ASN A 1 100 ? 20.210 -4.018 -18.341 1.00 67.88 100 ASN A N 1
ATOM 823 C CA . ASN A 1 100 ? 20.120 -2.642 -18.857 1.00 67.88 100 ASN A CA 1
ATOM 824 C C . ASN A 1 100 ? 21.270 -1.716 -18.423 1.00 67.88 100 ASN A C 1
ATOM 826 O O . ASN A 1 100 ? 21.086 -0.507 -18.256 1.00 67.88 100 ASN A O 1
ATOM 830 N N . LEU A 1 101 ? 22.483 -2.260 -18.286 1.00 63.31 101 LEU A N 1
ATOM 831 C CA . LEU A 1 101 ? 23.688 -1.504 -17.906 1.00 63.31 101 LEU A CA 1
ATOM 832 C C . LEU A 1 101 ? 24.029 -0.348 -18.869 1.00 63.31 101 LEU A C 1
ATOM 834 O O . LEU A 1 101 ? 24.591 0.655 -18.438 1.00 63.31 101 LEU A O 1
ATOM 838 N N . ASN A 1 102 ? 23.625 -0.447 -20.140 1.00 74.56 102 ASN A N 1
ATOM 839 C CA . ASN A 1 102 ? 23.975 0.514 -21.197 1.00 74.56 102 ASN A CA 1
ATOM 840 C C . ASN A 1 102 ? 23.076 1.766 -21.249 1.00 74.56 102 ASN A C 1
ATOM 842 O O . ASN A 1 102 ? 23.262 2.625 -22.113 1.00 74.56 102 ASN A O 1
ATOM 846 N N . LEU A 1 103 ? 22.075 1.879 -20.371 1.00 83.25 103 LEU A N 1
ATOM 847 C CA . LEU A 1 103 ? 21.214 3.059 -20.319 1.00 83.25 103 LEU A CA 1
ATOM 848 C C . LEU A 1 103 ? 21.948 4.237 -19.655 1.00 83.25 103 LEU A C 1
ATOM 850 O O . LEU A 1 103 ? 22.614 4.053 -18.636 1.00 83.25 103 LEU A O 1
ATOM 854 N N . SER A 1 104 ? 21.788 5.456 -20.176 1.00 88.12 104 SER A N 1
ATOM 855 C CA . SER A 1 104 ? 22.309 6.649 -19.496 1.00 88.12 104 SER A CA 1
ATOM 856 C C . SER A 1 104 ? 21.555 6.914 -18.191 1.00 88.12 104 SER A C 1
ATOM 858 O O . SER A 1 104 ? 20.360 6.630 -18.081 1.00 88.12 104 SER A O 1
ATOM 860 N N . ASP A 1 105 ? 22.228 7.508 -17.207 1.00 88.06 105 ASP A N 1
ATOM 861 C CA . ASP A 1 105 ? 21.635 7.730 -15.881 1.00 88.06 105 ASP A CA 1
ATOM 862 C C . ASP A 1 105 ? 20.440 8.692 -15.911 1.00 88.06 105 ASP A C 1
ATOM 864 O O . ASP A 1 105 ? 19.473 8.510 -15.170 1.00 88.06 105 ASP A O 1
ATOM 868 N N . ALA A 1 106 ? 20.441 9.649 -16.844 1.00 90.12 106 ALA A N 1
ATOM 869 C CA . ALA A 1 106 ? 19.295 10.521 -17.092 1.00 90.12 106 ALA A CA 1
ATOM 870 C C . ALA A 1 106 ? 18.048 9.724 -17.521 1.00 90.12 106 ALA A C 1
ATOM 872 O O . ALA A 1 106 ? 16.978 9.899 -16.941 1.00 90.12 106 ALA A O 1
ATOM 873 N N . LYS A 1 107 ? 18.194 8.786 -18.472 1.00 89.06 107 LYS A N 1
ATOM 874 C CA . LYS A 1 107 ? 17.084 7.931 -18.927 1.00 89.06 107 LYS A CA 1
ATOM 875 C C . LYS A 1 107 ? 16.617 6.964 -17.842 1.00 89.06 107 LYS A C 1
ATOM 877 O O . LYS A 1 107 ? 15.419 6.738 -17.708 1.00 89.06 107 LYS A O 1
ATOM 882 N N . LYS A 1 108 ? 17.542 6.409 -17.047 1.00 89.81 108 LYS A N 1
ATOM 883 C CA . LYS A 1 108 ? 17.184 5.564 -15.893 1.00 89.81 108 LYS A CA 1
ATOM 884 C C . LYS A 1 108 ? 16.310 6.344 -14.916 1.00 89.81 108 LYS A C 1
ATOM 886 O O . LYS A 1 108 ? 15.263 5.851 -14.517 1.00 89.81 108 LYS A O 1
ATOM 891 N N . THR A 1 109 ? 16.721 7.567 -14.584 1.00 90.94 109 THR A N 1
ATOM 892 C CA . THR A 1 109 ? 15.989 8.446 -13.662 1.00 90.94 109 THR A CA 1
ATOM 893 C C . THR A 1 109 ? 14.599 8.783 -14.195 1.00 90.94 109 THR A C 1
ATOM 895 O O . THR A 1 109 ? 13.621 8.690 -13.460 1.00 90.94 109 THR A O 1
ATOM 898 N N . GLU A 1 110 ? 14.489 9.123 -15.481 1.00 91.44 110 GLU A N 1
ATOM 899 C CA . GLU A 1 110 ? 13.205 9.391 -16.134 1.00 91.44 110 GLU A CA 1
ATOM 900 C C . GLU A 1 110 ? 12.248 8.193 -16.030 1.00 91.44 110 GLU A C 1
ATOM 902 O O . GLU A 1 110 ? 11.114 8.342 -15.577 1.00 91.44 110 GLU A O 1
ATOM 907 N N . TYR A 1 111 ? 12.712 6.991 -16.382 1.00 90.88 111 TYR A N 1
ATOM 908 C CA . TYR A 1 111 ? 11.887 5.784 -16.312 1.00 90.88 111 TYR A CA 1
ATOM 909 C C . TYR A 1 111 ? 11.523 5.398 -14.880 1.00 90.88 111 TYR A C 1
ATOM 911 O O . TYR A 1 111 ? 10.369 5.058 -14.633 1.00 90.88 111 TYR A O 1
ATOM 919 N N . ILE A 1 112 ? 12.446 5.522 -13.924 1.00 91.75 112 ILE A N 1
ATOM 920 C CA . ILE A 1 112 ? 12.149 5.303 -12.502 1.00 91.75 112 ILE A CA 1
ATOM 921 C C . ILE A 1 112 ? 11.061 6.272 -12.028 1.00 91.75 112 ILE A C 1
ATOM 923 O O . ILE A 1 112 ? 10.112 5.839 -11.384 1.00 91.75 112 ILE A O 1
ATOM 927 N N . ASN A 1 113 ? 11.120 7.553 -12.403 1.00 91.75 113 ASN A N 1
ATOM 928 C CA . ASN A 1 113 ? 10.086 8.526 -12.036 1.00 91.75 113 ASN A CA 1
ATOM 929 C C . ASN A 1 113 ? 8.702 8.153 -12.587 1.00 91.75 113 ASN A C 1
ATOM 931 O O . ASN A 1 113 ? 7.700 8.331 -11.896 1.00 91.75 113 ASN A O 1
ATOM 935 N N . ILE A 1 114 ? 8.636 7.613 -13.807 1.00 90.25 114 ILE A N 1
ATOM 936 C CA . ILE A 1 114 ? 7.382 7.123 -14.394 1.00 90.25 114 ILE A CA 1
ATOM 937 C C . ILE A 1 114 ? 6.889 5.882 -13.642 1.00 90.25 114 ILE A C 1
ATOM 939 O O . ILE A 1 114 ? 5.728 5.835 -13.233 1.00 90.25 114 ILE A O 1
ATOM 943 N N . LEU A 1 115 ? 7.765 4.894 -13.448 1.00 91.00 115 LEU A N 1
ATOM 944 C CA . LEU A 1 115 ? 7.435 3.609 -12.829 1.00 91.00 115 LEU A CA 1
ATOM 945 C C . LEU A 1 115 ? 7.091 3.740 -11.340 1.00 91.00 115 LEU A C 1
ATOM 947 O O . LEU A 1 115 ? 6.267 2.979 -10.837 1.00 91.00 115 LEU A O 1
ATOM 951 N N . ASN A 1 116 ? 7.636 4.747 -10.654 1.00 91.25 116 ASN A N 1
ATOM 952 C CA . ASN A 1 116 ? 7.331 5.035 -9.255 1.00 91.25 116 ASN A CA 1
ATOM 953 C C . ASN A 1 116 ? 5.838 5.305 -9.014 1.00 91.25 116 ASN A C 1
ATOM 955 O O . ASN A 1 116 ? 5.334 5.015 -7.931 1.00 91.25 116 ASN A O 1
ATOM 959 N N . ASN A 1 117 ? 5.102 5.770 -10.029 1.00 89.44 117 ASN A N 1
ATOM 960 C CA . ASN A 1 117 ? 3.650 5.960 -9.937 1.00 89.44 117 ASN A CA 1
ATOM 961 C C . ASN A 1 117 ? 2.872 4.642 -9.766 1.00 89.44 117 ASN A C 1
ATOM 963 O O . ASN A 1 117 ? 1.696 4.670 -9.410 1.00 89.44 117 ASN A O 1
ATOM 967 N N . TYR A 1 118 ? 3.513 3.496 -10.009 1.00 88.44 118 TYR A N 1
ATOM 968 C CA . TYR A 1 118 ? 2.898 2.171 -9.961 1.00 88.44 118 TYR A CA 1
ATOM 969 C C . TYR A 1 118 ? 3.385 1.318 -8.783 1.00 88.44 118 TYR A C 1
ATOM 971 O O . TYR A 1 118 ? 2.977 0.165 -8.676 1.00 88.44 118 TYR A O 1
ATOM 979 N N . LEU A 1 119 ? 4.219 1.850 -7.877 1.00 88.50 119 LEU A N 1
ATOM 980 C CA . LEU A 1 119 ? 4.759 1.092 -6.733 1.00 88.50 119 LEU A CA 1
ATOM 981 C C . LEU A 1 119 ? 3.662 0.417 -5.898 1.00 88.50 119 LEU A C 1
ATOM 983 O O . LEU A 1 119 ? 3.779 -0.756 -5.540 1.00 88.50 119 LEU A O 1
ATOM 987 N N . ASP A 1 120 ? 2.566 1.133 -5.654 1.00 84.81 120 ASP A N 1
ATOM 988 C CA . ASP A 1 120 ? 1.434 0.630 -4.874 1.00 84.81 120 ASP A CA 1
ATOM 989 C C . ASP A 1 120 ? 0.616 -0.444 -5.600 1.00 84.81 120 ASP A C 1
ATOM 991 O O . ASP A 1 120 ? -0.137 -1.172 -4.956 1.00 84.81 120 ASP A O 1
ATOM 995 N N . ALA A 1 121 ? 0.763 -0.582 -6.922 1.00 85.50 121 ALA A N 1
ATOM 996 C CA . ALA A 1 121 ? 0.134 -1.669 -7.669 1.00 85.50 121 ALA A CA 1
ATOM 997 C C . ALA A 1 121 ? 0.829 -3.015 -7.405 1.00 85.50 121 ALA A C 1
ATOM 999 O O . ALA A 1 121 ? 0.167 -4.051 -7.403 1.00 85.50 121 ALA A O 1
ATOM 1000 N N . PHE A 1 122 ? 2.143 -3.003 -7.151 1.00 84.88 122 PHE A N 1
ATOM 1001 C CA . PHE A 1 122 ? 2.906 -4.207 -6.806 1.00 84.88 122 PHE A CA 1
ATOM 1002 C C . PHE A 1 122 ? 2.710 -4.592 -5.348 1.00 84.88 122 PHE A C 1
ATOM 1004 O O . PHE A 1 122 ? 2.455 -5.753 -5.026 1.00 84.88 122 PHE A O 1
ATOM 1011 N N . LEU A 1 123 ? 2.834 -3.606 -4.462 1.00 85.69 123 LEU A N 1
ATOM 1012 C CA . LEU A 1 123 ? 2.686 -3.809 -3.035 1.00 85.69 123 LEU A CA 1
ATOM 1013 C C . LEU A 1 123 ? 1.972 -2.600 -2.426 1.00 85.69 123 LEU A C 1
ATOM 1015 O O . LEU A 1 123 ? 2.621 -1.589 -2.153 1.00 85.69 123 LEU A O 1
ATOM 1019 N N . PRO A 1 124 ? 0.647 -2.684 -2.219 1.00 85.12 124 PRO A N 1
ATOM 1020 C CA . PRO A 1 124 ? -0.128 -1.570 -1.696 1.00 85.12 124 PRO A CA 1
ATOM 1021 C C . PRO A 1 124 ? 0.345 -1.163 -0.306 1.00 85.12 124 PRO A C 1
ATOM 1023 O O . PRO A 1 124 ? 0.581 -2.030 0.542 1.00 85.12 124 PRO A O 1
ATOM 1026 N N . ASP A 1 125 ? 0.407 0.146 -0.067 1.00 86.06 125 ASP A N 1
ATOM 1027 C CA . ASP A 1 125 ? 0.551 0.685 1.283 1.00 86.06 125 ASP A CA 1
ATOM 1028 C C . ASP A 1 125 ? -0.580 0.192 2.196 1.00 86.06 125 ASP A C 1
ATOM 1030 O O . ASP A 1 125 ? -1.776 0.221 1.861 1.00 86.06 125 ASP A O 1
ATOM 1034 N N . THR A 1 126 ? -0.185 -0.195 3.401 1.00 86.50 126 THR A N 1
ATOM 1035 C CA . THR A 1 126 ? -1.061 -0.327 4.559 1.00 86.50 126 THR A CA 1
ATOM 1036 C C . THR A 1 126 ? -1.620 1.037 4.972 1.00 86.50 126 THR A C 1
ATOM 1038 O O . THR A 1 126 ? -1.107 2.105 4.620 1.00 86.50 126 THR A O 1
ATOM 1041 N N . LEU A 1 127 ? -2.682 1.035 5.777 1.00 89.69 127 LEU A N 1
ATOM 1042 C CA . LEU A 1 127 ? -3.234 2.260 6.348 1.00 89.69 127 LEU A CA 1
ATOM 1043 C C . LEU A 1 127 ? -2.204 2.955 7.244 1.00 89.69 127 LEU A C 1
ATOM 1045 O O . LEU A 1 127 ? -2.124 4.184 7.229 1.00 89.69 127 LEU A O 1
ATOM 1049 N N . TYR A 1 128 ? -1.420 2.200 8.020 1.00 88.50 128 TYR A N 1
ATOM 1050 C CA . TYR A 1 128 ? -0.356 2.779 8.835 1.00 88.50 128 TYR A CA 1
ATOM 1051 C C . TYR A 1 128 ? 0.688 3.526 7.992 1.00 88.50 128 TYR A C 1
ATOM 1053 O O . TYR A 1 128 ? 1.004 4.673 8.313 1.00 88.50 128 TYR A O 1
ATOM 1061 N N . GLU A 1 129 ? 1.179 2.918 6.909 1.00 86.88 129 GLU A N 1
ATOM 1062 C CA . GLU A 1 129 ? 2.158 3.530 5.999 1.00 86.88 129 GLU A CA 1
ATOM 1063 C C . GLU A 1 129 ? 1.595 4.793 5.349 1.00 86.88 129 GLU A C 1
ATOM 1065 O O . GLU A 1 129 ? 2.175 5.877 5.487 1.00 86.88 129 GLU A O 1
ATOM 1070 N N . LYS A 1 130 ? 0.395 4.680 4.768 1.00 88.25 130 LYS A N 1
ATOM 1071 C CA . LYS A 1 130 ? -0.310 5.781 4.104 1.00 88.25 130 LYS A CA 1
ATOM 1072 C C . LYS A 1 130 ? -0.512 6.998 5.007 1.00 88.25 130 LYS A C 1
ATOM 1074 O O . LYS A 1 130 ? -0.486 8.137 4.539 1.00 88.25 130 LYS A O 1
ATOM 1079 N N . PHE A 1 131 ? -0.728 6.773 6.303 1.00 90.12 131 PHE A N 1
ATOM 1080 C CA . PHE A 1 131 ? -0.994 7.831 7.278 1.00 90.12 131 PHE A CA 1
ATOM 1081 C C . PHE A 1 131 ? 0.182 8.127 8.226 1.00 90.12 131 PHE A C 1
ATOM 1083 O O . PHE A 1 131 ? 0.014 8.854 9.204 1.00 90.12 131 PHE A O 1
ATOM 1090 N N . SER A 1 132 ? 1.390 7.643 7.927 1.00 87.00 132 SER A N 1
ATOM 1091 C CA . SER A 1 132 ? 2.602 7.854 8.742 1.00 87.00 132 SER A CA 1
ATOM 1092 C C . SER A 1 132 ? 2.964 9.341 8.938 1.00 87.00 132 SER A C 1
ATOM 1094 O O . SER A 1 132 ? 3.313 9.784 10.044 1.00 87.00 132 SER A O 1
ATOM 1096 N N . ASN A 1 133 ? 2.778 10.145 7.888 1.00 86.81 133 ASN A N 1
ATOM 1097 C CA . ASN A 1 133 ? 2.987 11.599 7.888 1.00 86.81 133 ASN A CA 1
ATOM 1098 C C . ASN A 1 133 ? 1.762 12.406 8.345 1.00 86.81 133 ASN A C 1
ATOM 1100 O O . ASN A 1 133 ? 1.757 13.637 8.266 1.00 86.81 133 ASN A O 1
ATOM 1104 N N . TYR A 1 134 ? 0.738 11.731 8.867 1.00 88.69 134 TYR A N 1
ATOM 1105 C CA . TYR A 1 134 ? -0.462 12.361 9.394 1.00 88.69 134 TYR A CA 1
ATOM 1106 C C . TYR A 1 134 ? -0.460 12.336 10.924 1.00 88.69 134 TYR A C 1
ATOM 1108 O O . TYR A 1 134 ? 0.110 11.460 11.575 1.00 88.69 134 TYR A O 1
ATOM 1116 N N . GLU A 1 135 ? -1.099 13.339 11.501 1.00 88.50 135 GLU A N 1
ATOM 1117 C CA . GLU A 1 135 ? -1.420 13.454 12.918 1.00 88.50 135 GLU A CA 1
ATOM 1118 C C . GLU A 1 135 ? -2.930 13.610 13.085 1.00 88.50 135 GLU A C 1
ATOM 11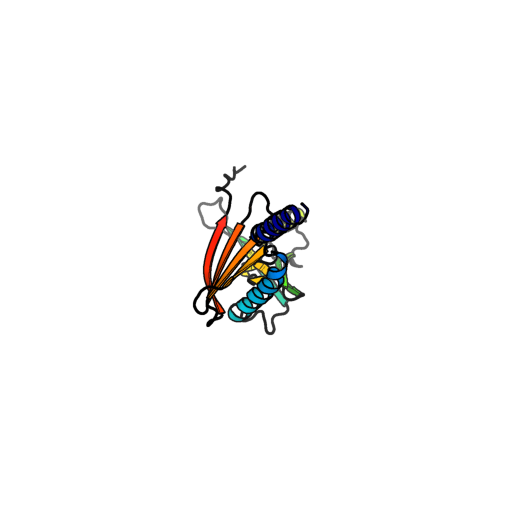20 O O . GLU A 1 135 ? -3.645 13.935 12.131 1.00 88.50 135 GLU A O 1
ATOM 1125 N N . GLY A 1 136 ? -3.447 13.403 14.294 1.00 87.50 136 GLY A N 1
ATOM 1126 C CA . GLY A 1 136 ? -4.852 13.696 14.516 1.00 87.50 136 GLY A CA 1
ATOM 1127 C C . GLY A 1 136 ? -5.450 13.175 15.806 1.00 87.50 136 GLY A C 1
ATOM 1128 O O . GLY A 1 136 ? -4.779 13.070 16.827 1.00 87.50 136 GLY A O 1
ATOM 1129 N N . GLN A 1 137 ? -6.750 12.880 15.758 1.00 90.19 137 GLN A N 1
ATOM 1130 C CA . GLN A 1 137 ? -7.542 12.506 16.930 1.00 90.19 137 GLN A CA 1
ATOM 1131 C C . GLN A 1 137 ? -8.514 11.363 16.635 1.00 90.19 137 GLN A C 1
ATOM 1133 O O . GLN A 1 137 ? -9.034 11.233 15.523 1.00 90.19 137 GLN A O 1
ATOM 1138 N N . ILE A 1 138 ? -8.807 10.578 17.670 1.00 91.31 138 ILE A N 1
ATOM 1139 C CA . ILE A 1 138 ? -9.837 9.539 17.653 1.00 91.31 138 ILE A CA 1
ATOM 1140 C C . ILE A 1 138 ? -11.077 10.102 18.341 1.00 91.31 138 ILE A C 1
ATOM 1142 O O . ILE A 1 138 ? -11.003 10.605 19.460 1.00 91.31 138 ILE A O 1
ATOM 1146 N N . LYS A 1 139 ? -12.227 10.005 17.678 1.00 89.62 139 LYS A N 1
ATOM 1147 C CA . LYS A 1 139 ? -13.528 10.337 18.255 1.00 89.62 139 LYS A CA 1
ATOM 1148 C C . LYS A 1 139 ? -14.362 9.075 18.361 1.00 89.62 139 LYS A C 1
ATOM 1150 O O . LYS A 1 139 ? -14.724 8.484 17.347 1.00 89.62 139 LYS A O 1
ATOM 1155 N N . HIS A 1 140 ? -14.679 8.673 19.583 1.00 84.88 140 HIS A N 1
ATOM 1156 C CA . HIS A 1 140 ? -15.631 7.594 19.812 1.00 84.88 140 HIS A CA 1
ATOM 1157 C C . HIS A 1 140 ? -17.046 8.095 19.517 1.00 84.88 140 HIS A C 1
ATOM 1159 O O . HIS A 1 140 ? -17.413 9.202 19.914 1.00 84.88 140 HIS A O 1
ATOM 1165 N N . GLN A 1 141 ? -17.819 7.297 18.787 1.00 80.06 141 GLN A N 1
ATOM 1166 C CA . GLN A 1 141 ? -19.222 7.574 18.496 1.00 80.06 141 GLN A CA 1
ATOM 1167 C C . GLN A 1 141 ? -20.120 6.631 19.308 1.00 80.06 141 GLN A C 1
ATOM 1169 O O . GLN A 1 141 ? -19.655 5.657 19.906 1.00 80.06 141 GLN A O 1
ATOM 1174 N N . GLN A 1 142 ? -21.420 6.928 19.363 1.00 75.81 142 GLN A N 1
ATOM 1175 C CA . GLN A 1 142 ? -22.390 6.026 19.985 1.00 75.81 142 GLN A CA 1
ATOM 1176 C C . GLN A 1 142 ? -22.465 4.711 19.191 1.00 75.81 142 GLN A C 1
ATOM 1178 O O . GLN A 1 142 ? -22.437 4.730 17.965 1.00 75.81 142 GLN A O 1
ATOM 1183 N N . LYS A 1 143 ? -22.597 3.577 19.896 1.00 70.50 143 LYS A N 1
ATOM 1184 C CA . LYS A 1 143 ? -22.679 2.209 19.339 1.00 70.50 143 LYS A CA 1
ATOM 1185 C C . LYS A 1 143 ? -21.492 1.815 18.444 1.00 70.50 143 LYS A C 1
ATOM 1187 O O . LYS A 1 143 ? -21.505 2.051 17.240 1.00 70.50 143 LYS A O 1
ATOM 1192 N N . LYS A 1 144 ? -20.512 1.123 19.043 1.00 84.69 144 LYS A N 1
ATOM 1193 C CA . LYS A 1 144 ? -19.506 0.261 18.378 1.00 84.69 144 LYS A CA 1
ATOM 1194 C C . LYS A 1 144 ? -18.867 0.857 17.113 1.00 84.69 144 LYS A C 1
ATOM 1196 O O . LYS A 1 144 ? -18.502 0.139 16.180 1.00 84.69 144 LYS A O 1
ATOM 1201 N N . SER A 1 145 ? -18.678 2.169 17.110 1.00 89.25 145 SER A N 1
ATOM 1202 C CA . SER A 1 145 ? -18.125 2.922 15.996 1.00 89.25 145 SER A CA 1
ATOM 1203 C C . SER A 1 145 ? -17.183 4.007 16.504 1.00 89.25 145 SER A C 1
ATOM 1205 O O . SER A 1 145 ? -17.313 4.520 17.621 1.00 89.25 145 SER A O 1
ATOM 1207 N N . LEU A 1 146 ? -16.191 4.343 15.687 1.00 93.69 146 LEU A N 1
ATOM 1208 C CA . LEU A 1 146 ? -15.280 5.451 15.950 1.00 93.69 146 LEU A CA 1
ATOM 1209 C C . LEU A 1 146 ? -14.920 6.167 14.656 1.00 93.69 146 LEU A C 1
ATOM 1211 O O . LEU A 1 146 ? -15.059 5.628 13.560 1.00 93.69 146 LEU A O 1
ATOM 1215 N N . THR A 1 147 ? -14.445 7.398 14.782 1.00 93.19 147 THR A N 1
ATOM 1216 C CA . THR A 1 147 ? -13.928 8.181 13.664 1.00 93.19 147 THR A CA 1
ATOM 1217 C C . THR A 1 147 ? -12.490 8.589 13.935 1.00 93.19 147 THR A C 1
ATOM 1219 O O . THR A 1 147 ? -12.188 9.154 14.985 1.00 93.19 147 THR A O 1
ATOM 1222 N N . ILE A 1 148 ? -11.609 8.341 12.971 1.00 94.12 148 ILE A N 1
ATOM 1223 C CA . ILE A 1 148 ? -10.222 8.811 12.990 1.00 94.12 148 ILE A CA 1
ATOM 1224 C C . ILE A 1 148 ? -10.162 10.070 12.136 1.00 94.12 148 ILE A C 1
ATOM 1226 O O . ILE A 1 148 ? -10.494 10.030 10.953 1.00 94.12 148 ILE A O 1
ATOM 1230 N N . HIS A 1 149 ? -9.778 11.192 12.731 1.00 92.75 149 HIS A N 1
ATOM 1231 C CA . HIS A 1 149 ? -9.521 12.428 12.000 1.00 92.75 149 HIS A CA 1
ATOM 1232 C C . HIS A 1 149 ? -8.020 12.544 11.801 1.00 92.75 149 HIS A C 1
ATOM 1234 O O . HIS A 1 149 ? -7.296 12.508 12.790 1.00 92.75 149 HIS A O 1
ATOM 1240 N N . LEU A 1 150 ? -7.577 12.710 10.560 1.00 92.25 150 LEU A N 1
ATOM 1241 C CA . LEU A 1 150 ? -6.168 12.780 10.193 1.00 92.25 150 LEU A CA 1
ATOM 1242 C C . LEU A 1 150 ? -5.898 14.055 9.398 1.00 92.25 150 LEU A C 1
ATOM 1244 O O . LEU A 1 150 ? -6.692 14.445 8.537 1.00 92.25 150 LEU A O 1
ATOM 1248 N N . ARG A 1 151 ? -4.769 14.690 9.691 1.00 88.94 151 ARG A N 1
ATOM 1249 C 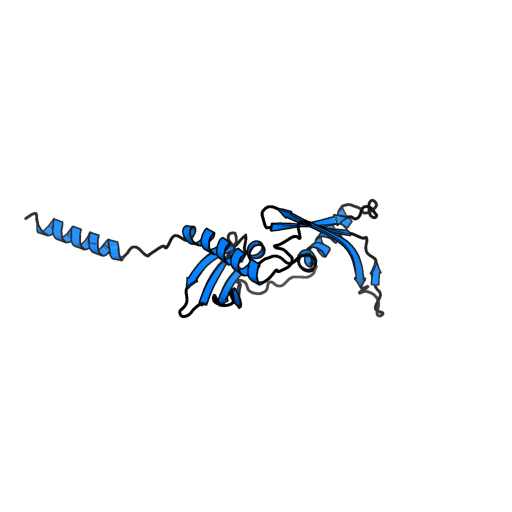CA . ARG A 1 151 ? -4.249 15.894 9.051 1.00 88.94 151 ARG A CA 1
ATOM 1250 C C . ARG A 1 151 ? -2.770 15.681 8.752 1.00 88.94 151 ARG A C 1
ATOM 1252 O O . ARG A 1 151 ? -2.045 15.193 9.606 1.00 88.94 151 ARG A O 1
ATOM 1259 N N . GLU A 1 152 ? -2.323 16.064 7.567 1.00 87.00 152 GLU A N 1
ATOM 1260 C CA . GLU A 1 152 ? -0.898 16.049 7.230 1.00 87.00 152 GLU A CA 1
ATOM 1261 C C . GLU A 1 152 ? -0.085 16.992 8.144 1.00 87.00 152 GLU A C 1
ATOM 1263 O O . GLU A 1 152 ? -0.481 18.146 8.348 1.00 87.00 152 GLU A O 1
ATOM 1268 N N . LYS A 1 153 ? 1.045 16.505 8.681 1.00 83.94 153 LYS A N 1
ATOM 1269 C CA . LYS A 1 153 ? 1.887 17.218 9.665 1.00 83.94 153 LYS A CA 1
ATOM 1270 C C . LYS A 1 153 ? 2.565 18.472 9.103 1.00 83.94 153 LYS A C 1
ATOM 1272 O O . LYS A 1 153 ? 2.692 19.472 9.799 1.00 83.94 153 LYS A O 1
ATOM 1277 N N . THR A 1 154 ? 3.022 18.427 7.853 1.00 71.81 154 THR A N 1
ATOM 1278 C CA . THR A 1 154 ? 3.976 19.404 7.288 1.00 71.81 154 THR A CA 1
ATOM 1279 C C . THR A 1 154 ? 3.333 20.495 6.431 1.00 71.81 154 THR A C 1
ATOM 1281 O O . THR A 1 154 ? 4.030 21.365 5.914 1.00 71.81 154 THR A O 1
ATOM 1284 N N . SER A 1 155 ? 2.006 20.505 6.284 1.00 59.88 155 SER A N 1
ATOM 1285 C CA . SER A 1 155 ? 1.348 21.367 5.301 1.00 59.88 155 SER A CA 1
ATOM 1286 C C . SER A 1 155 ? 0.572 22.526 5.934 1.00 59.88 155 SER A C 1
ATOM 1288 O O . SER A 1 155 ? -0.524 22.352 6.478 1.00 59.88 155 SER A O 1
ATOM 1290 N N . ILE A 1 156 ? 1.140 23.735 5.823 1.00 55.75 156 ILE A N 1
ATOM 1291 C CA . ILE A 1 156 ? 0.522 25.015 6.229 1.00 55.75 156 ILE A CA 1
ATOM 1292 C C . ILE A 1 156 ? -0.423 25.555 5.130 1.00 55.75 156 ILE A C 1
ATOM 1294 O O . ILE A 1 156 ? -1.365 26.277 5.443 1.00 55.75 156 ILE A O 1
ATOM 1298 N N . LYS A 1 157 ? -0.230 25.177 3.852 1.00 56.44 157 LYS A N 1
ATOM 1299 C CA . LYS A 1 157 ? -1.018 25.691 2.704 1.00 56.44 157 LYS A CA 1
ATOM 1300 C C . LYS A 1 157 ? -1.810 24.636 1.912 1.00 56.44 157 LYS A C 1
ATOM 1302 O O . LYS A 1 157 ? -2.794 24.996 1.271 1.00 56.44 157 LYS A O 1
ATOM 1307 N N . ASN A 1 158 ? -1.44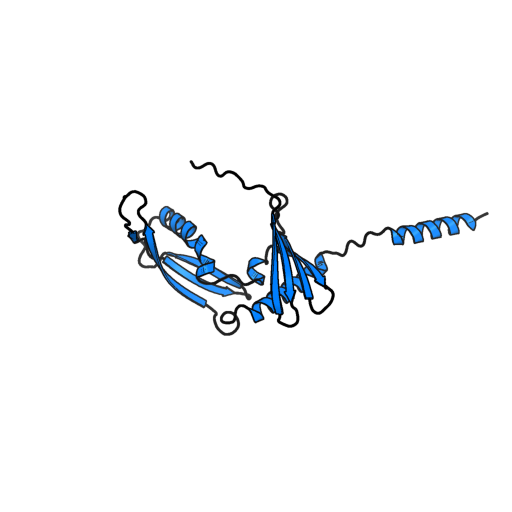5 23.352 1.980 1.00 59.84 158 ASN A N 1
ATOM 1308 C CA . ASN A 1 158 ? -2.020 22.276 1.152 1.00 59.84 158 ASN A CA 1
ATOM 1309 C C . ASN A 1 158 ? -2.492 21.104 2.030 1.00 59.84 158 ASN A C 1
ATOM 1311 O O . ASN A 1 158 ? -2.116 19.960 1.806 1.00 59.84 158 ASN A O 1
ATOM 1315 N N . THR A 1 159 ? -3.209 21.382 3.118 1.00 65.81 159 THR A N 1
ATOM 1316 C CA . THR A 1 159 ? -3.540 20.335 4.088 1.00 65.81 159 THR A CA 1
ATOM 1317 C C . THR A 1 159 ? -4.614 19.397 3.533 1.00 65.81 159 THR A C 1
ATOM 1319 O O . THR A 1 159 ? -5.780 19.791 3.434 1.00 65.81 159 THR A O 1
ATOM 1322 N N . THR A 1 160 ? -4.254 18.142 3.259 1.00 77.12 160 THR A N 1
ATOM 1323 C CA . THR A 1 160 ? -5.250 17.079 3.062 1.00 77.12 160 THR A CA 1
ATOM 1324 C C . THR A 1 160 ? -5.731 16.573 4.419 1.00 77.12 160 THR A C 1
ATOM 1326 O O . THR A 1 160 ? -4.939 16.307 5.329 1.00 77.12 160 THR A O 1
ATOM 1329 N N . LYS A 1 161 ? -7.050 16.464 4.573 1.00 88.94 161 LYS A N 1
ATOM 1330 C CA . LYS A 1 161 ? -7.708 15.966 5.781 1.00 88.94 161 LYS A CA 1
ATOM 1331 C C . LYS A 1 161 ? -8.503 14.715 5.448 1.00 88.94 161 LYS A C 1
ATOM 1333 O O . LYS A 1 161 ? -9.303 14.720 4.514 1.00 88.94 161 LYS A O 1
ATOM 1338 N N . TYR A 1 162 ? -8.338 13.684 6.266 1.00 93.12 162 TYR A N 1
ATOM 1339 C CA . TYR A 1 162 ? -9.105 12.448 6.164 1.00 93.12 162 TYR A CA 1
ATOM 1340 C C . TYR A 1 162 ? -9.977 12.261 7.398 1.00 93.12 162 TYR A C 1
ATOM 1342 O O . TYR A 1 162 ? -9.573 12.560 8.524 1.00 93.12 162 TYR A O 1
ATOM 1350 N N . LYS A 1 163 ? -11.182 11.734 7.186 1.00 94.44 163 LYS A N 1
ATOM 1351 C CA . LYS A 1 163 ? -12.021 11.178 8.247 1.00 94.44 163 LYS A CA 1
ATOM 1352 C C . LYS A 1 163 ? -12.342 9.735 7.900 1.00 94.44 163 LYS A C 1
ATOM 1354 O O . LYS A 1 163 ? -13.008 9.482 6.898 1.00 94.44 163 LYS A O 1
ATOM 1359 N N . LEU A 1 164 ? -11.870 8.813 8.728 1.00 95.06 164 LEU A N 1
ATOM 1360 C CA . LEU A 1 164 ? -12.086 7.378 8.570 1.00 95.06 164 LEU A CA 1
ATOM 1361 C C . LEU A 1 164 ? -13.155 6.941 9.567 1.00 95.06 164 LEU A C 1
ATOM 1363 O O . LEU A 1 164 ? -12.945 7.055 10.773 1.00 95.06 164 LEU A O 1
ATOM 1367 N N . PHE A 1 165 ? -14.297 6.465 9.080 1.00 94.44 165 PHE A N 1
ATOM 1368 C CA . PHE A 1 165 ? -15.379 5.945 9.915 1.00 94.44 165 PHE A CA 1
ATOM 1369 C C . PHE A 1 165 ? -15.208 4.440 10.064 1.00 94.44 165 PHE A C 1
ATOM 1371 O O . PHE A 1 165 ? -15.254 3.712 9.074 1.00 94.44 165 PHE A O 1
ATOM 1378 N N . VAL A 1 166 ? -15.015 3.974 11.290 1.00 93.94 166 VAL A N 1
ATOM 1379 C CA . VAL A 1 166 ? -14.645 2.595 11.602 1.00 93.94 166 VAL A CA 1
ATOM 1380 C C . VAL A 1 166 ? -15.778 1.909 12.351 1.00 93.94 166 VAL A C 1
ATOM 1382 O O . VAL A 1 166 ? -16.230 2.387 13.391 1.00 93.94 166 VAL A O 1
ATOM 1385 N N . ASP A 1 167 ? -16.191 0.761 11.830 1.00 92.75 167 ASP A N 1
ATOM 1386 C CA . ASP A 1 167 ? -16.991 -0.244 12.523 1.00 92.75 167 ASP A CA 1
ATOM 1387 C C . ASP A 1 167 ? -16.048 -1.080 13.400 1.00 92.75 167 ASP A C 1
ATOM 1389 O O . ASP A 1 167 ? -15.149 -1.755 12.896 1.00 92.75 167 ASP A O 1
ATOM 1393 N N . THR A 1 168 ? -16.225 -0.994 14.719 1.00 91.69 168 THR A N 1
ATOM 1394 C CA . THR A 1 168 ? -15.345 -1.653 15.702 1.00 91.69 168 THR A CA 1
ATOM 1395 C C . THR A 1 168 ? -15.761 -3.086 16.033 1.00 91.69 168 THR A C 1
ATOM 1397 O O . THR A 1 168 ? -15.017 -3.775 16.729 1.00 91.69 168 THR A O 1
ATOM 1400 N N . GLU A 1 169 ? -16.911 -3.559 15.538 1.00 90.75 169 GLU A N 1
ATOM 1401 C CA . GLU A 1 169 ? -17.260 -4.984 15.601 1.00 90.75 169 GLU A CA 1
ATOM 1402 C C . GLU A 1 169 ? -16.490 -5.755 14.544 1.00 90.75 169 GLU A C 1
ATOM 1404 O O . GLU A 1 169 ? -15.832 -6.749 14.841 1.00 90.75 169 GLU A O 1
ATOM 1409 N N . LYS A 1 170 ? -16.561 -5.263 13.305 1.00 90.44 170 LYS A N 1
ATOM 1410 C CA . LYS A 1 170 ? -15.960 -5.915 12.137 1.00 90.44 170 LYS A CA 1
ATOM 1411 C C . LYS A 1 170 ? -14.543 -5.435 11.842 1.00 90.44 170 LYS A C 1
ATOM 1413 O O . LYS A 1 170 ? -13.926 -5.941 10.915 1.00 90.44 170 LYS A O 1
ATOM 1418 N N . TRP A 1 171 ? -14.060 -4.439 12.587 1.00 91.31 171 TRP A N 1
ATOM 1419 C CA . TRP A 1 171 ? -12.767 -3.781 12.380 1.00 91.31 171 TRP A CA 1
ATOM 1420 C C . TRP A 1 171 ? -12.536 -3.366 10.928 1.00 91.31 171 TRP A C 1
ATOM 1422 O O . TRP A 1 171 ? -11.497 -3.642 10.335 1.00 91.31 171 TRP A O 1
ATOM 1432 N N . ARG A 1 172 ? -13.524 -2.658 10.372 1.00 91.31 172 ARG A N 1
ATOM 1433 C CA . ARG A 1 172 ? -13.484 -2.150 9.000 1.00 91.31 172 ARG A CA 1
ATOM 1434 C C . ARG A 1 172 ? -13.826 -0.664 8.935 1.00 91.31 172 ARG A C 1
ATOM 1436 O O . ARG A 1 172 ? -14.781 -0.198 9.552 1.00 91.31 172 ARG A O 1
ATOM 1443 N N . ILE A 1 173 ? -13.069 0.082 8.147 1.00 92.94 173 ILE A N 1
ATOM 1444 C CA . ILE A 1 173 ? -13.448 1.374 7.592 1.00 92.94 173 ILE A CA 1
ATOM 1445 C C . ILE A 1 173 ? -14.687 1.183 6.706 1.00 92.94 173 ILE A C 1
ATOM 1447 O O . ILE A 1 173 ? -14.667 0.469 5.706 1.00 92.94 173 ILE A O 1
ATOM 1451 N N . THR A 1 174 ? -15.781 1.830 7.090 1.00 93.12 174 THR A N 1
ATOM 1452 C CA . THR A 1 174 ? -17.062 1.819 6.367 1.00 93.12 174 THR A CA 1
ATOM 1453 C C . THR A 1 174 ? -17.221 3.023 5.450 1.00 93.12 174 THR A C 1
ATOM 1455 O O . THR A 1 174 ? -17.970 2.968 4.478 1.00 93.12 174 THR A O 1
ATOM 1458 N N . LYS A 1 175 ? -16.537 4.127 5.765 1.00 94.62 175 LYS A N 1
ATOM 1459 C CA . LYS A 1 175 ? -16.603 5.369 5.000 1.00 94.62 175 LYS A CA 1
ATOM 1460 C C . LYS A 1 175 ? -15.316 6.163 5.159 1.00 94.62 175 LYS A C 1
ATOM 1462 O O . LYS A 1 175 ? -14.734 6.204 6.244 1.00 94.62 175 LYS A O 1
ATOM 1467 N N . ILE A 1 176 ? -14.915 6.833 4.084 1.00 94.19 176 ILE A N 1
ATOM 1468 C CA . ILE A 1 176 ? -13.796 7.771 4.063 1.00 94.19 176 ILE A CA 1
ATOM 1469 C C . ILE A 1 176 ? -14.328 9.105 3.553 1.00 94.19 176 ILE A C 1
ATOM 1471 O O . ILE A 1 176 ? -14.927 9.159 2.483 1.00 94.19 176 ILE A O 1
ATOM 1475 N N . HIS A 1 177 ? -14.112 10.178 4.309 1.00 94.50 177 HIS A N 1
ATOM 1476 C CA . HIS A 1 177 ? -14.247 11.534 3.783 1.00 94.50 177 HIS A CA 1
ATOM 1477 C C . HIS A 1 177 ? -12.864 12.130 3.585 1.00 94.50 177 HIS A C 1
ATOM 1479 O O . HIS A 1 177 ? -12.039 12.104 4.501 1.00 94.50 177 HIS A O 1
ATOM 1485 N N . ILE A 1 178 ? -12.651 12.697 2.405 1.00 91.88 178 ILE A N 1
ATOM 1486 C CA . ILE A 1 178 ? -11.432 13.407 2.040 1.0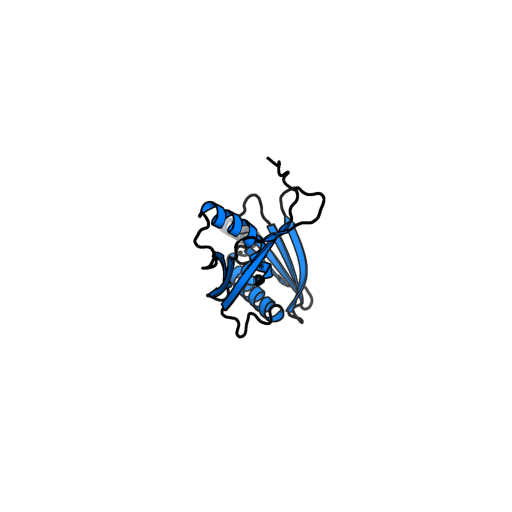0 91.88 178 ILE A CA 1
ATOM 1487 C C . ILE A 1 178 ? -11.811 14.873 1.875 1.00 91.88 178 ILE A C 1
ATOM 1489 O O . ILE A 1 178 ? -12.832 15.201 1.273 1.00 91.88 178 ILE A O 1
ATOM 1493 N N . SER A 1 179 ? -11.021 15.762 2.456 1.00 87.38 179 SER A N 1
ATOM 1494 C CA . SER A 1 179 ? -11.183 17.201 2.285 1.00 87.38 179 SER A CA 1
ATOM 1495 C C . SER A 1 179 ? -9.826 17.810 1.985 1.00 87.38 179 SER A C 1
ATOM 1497 O O . SER A 1 179 ? -8.851 17.535 2.686 1.00 87.38 179 SER A O 1
ATOM 1499 N N . GLN A 1 180 ? -9.773 18.635 0.950 1.00 82.56 180 GLN A N 1
ATOM 1500 C CA . GLN A 1 180 ? -8.582 19.369 0.546 1.00 82.56 180 GLN A CA 1
ATOM 1501 C C . GLN A 1 180 ? -8.893 20.861 0.620 1.00 82.56 180 GLN A C 1
ATOM 1503 O O . GLN A 1 180 ? -10.011 21.283 0.340 1.00 82.56 180 GLN A O 1
ATOM 1508 N N . ASN A 1 181 ? -7.913 21.650 1.052 1.00 72.88 181 ASN A N 1
ATOM 1509 C CA . ASN A 1 181 ? -8.079 23.093 1.223 1.00 72.88 181 ASN A CA 1
ATOM 1510 C C . ASN A 1 181 ? -7.819 23.900 -0.071 1.00 72.88 181 ASN A C 1
ATOM 1512 O O . ASN A 1 181 ? -7.883 25.123 -0.011 1.00 72.88 181 ASN A O 1
ATOM 1516 N N . GLN A 1 182 ? -7.476 23.268 -1.202 1.00 69.38 182 GLN A N 1
ATOM 1517 C CA . GLN A 1 182 ? -7.159 23.973 -2.452 1.00 69.38 182 GLN A CA 1
ATOM 1518 C C . GLN A 1 182 ? -8.151 23.663 -3.564 1.00 69.38 182 GLN A C 1
ATOM 1520 O O . GLN A 1 182 ? -8.606 22.529 -3.701 1.00 69.38 182 GLN A O 1
ATOM 1525 N N . GLU A 1 183 ? -8.427 24.685 -4.372 1.00 63.25 183 GLU A N 1
ATOM 1526 C CA . GLU A 1 183 ? -9.033 24.528 -5.689 1.00 63.25 183 GLU A CA 1
ATOM 1527 C C . GLU A 1 183 ? -8.065 23.785 -6.628 1.00 63.25 183 GLU A C 1
ATOM 1529 O O . GLU A 1 183 ? -6.843 23.854 -6.431 1.00 63.25 183 GLU A O 1
ATOM 1534 N N . PRO A 1 184 ? -8.576 23.062 -7.642 1.00 62.25 184 PRO A N 1
ATOM 1535 C CA . PRO A 1 184 ? -7.739 22.435 -8.657 1.00 62.25 184 PRO A CA 1
ATOM 1536 C C . PRO A 1 184 ? -6.780 23.466 -9.261 1.00 62.25 184 PRO A C 1
ATOM 1538 O O . PRO A 1 184 ? -7.208 24.520 -9.728 1.00 62.25 184 PRO A O 1
ATOM 1541 N N . ARG A 1 185 ? -5.474 23.184 -9.251 1.00 62.66 185 ARG A N 1
ATOM 1542 C CA . ARG A 1 185 ? -4.502 24.058 -9.918 1.00 62.66 185 ARG A CA 1
ATOM 1543 C C . ARG A 1 185 ? -4.494 23.747 -11.402 1.00 62.66 185 ARG A C 1
ATOM 1545 O O . ARG A 1 185 ? -4.365 22.585 -11.782 1.00 62.66 185 ARG A O 1
ATOM 1552 N N . ASN A 1 186 ? -4.593 24.788 -12.220 1.00 60.78 186 ASN A N 1
ATOM 1553 C CA . ASN A 1 186 ? -4.397 24.651 -13.652 1.00 60.78 186 ASN A CA 1
ATOM 1554 C C . ASN A 1 186 ? -2.933 24.262 -13.907 1.00 60.78 186 ASN A C 1
ATOM 1556 O O . ASN A 1 186 ? -2.021 24.930 -13.415 1.00 60.78 186 ASN A O 1
ATOM 1560 N N . ILE A 1 187 ? -2.715 23.154 -14.608 1.00 64.56 187 ILE A N 1
ATOM 1561 C CA . ILE A 1 187 ? -1.381 22.720 -15.015 1.00 64.56 187 ILE A CA 1
ATOM 1562 C C . ILE A 1 187 ? -1.200 23.252 -16.431 1.00 64.56 187 ILE A C 1
ATOM 1564 O O . ILE A 1 187 ? -1.756 22.697 -17.375 1.00 64.56 187 ILE A O 1
ATOM 1568 N N . GLU A 1 188 ? -0.470 24.356 -16.574 1.00 57.34 188 GLU A N 1
ATOM 1569 C CA . GLU A 1 188 ? -0.081 24.843 -17.896 1.00 57.34 188 GLU A CA 1
ATOM 1570 C C . GLU A 1 188 ? 0.880 23.823 -18.518 1.00 57.34 188 GLU A C 1
ATOM 1572 O O . GLU A 1 188 ? 1.983 23.597 -18.013 1.00 57.34 188 GLU A O 1
ATOM 1577 N N . GLY A 1 189 ? 0.434 23.157 -19.584 1.00 52.47 189 GLY A N 1
ATOM 1578 C CA . GLY A 1 189 ? 1.305 22.327 -20.408 1.00 52.47 189 GLY A CA 1
ATOM 1579 C C . GLY A 1 189 ? 2.329 23.215 -21.110 1.00 52.47 189 GLY A C 1
ATOM 1580 O O . GLY A 1 189 ? 1.949 24.207 -21.730 1.00 52.47 189 GLY A O 1
ATOM 1581 N N . LYS A 1 190 ? 3.613 22.878 -20.979 1.00 41.62 190 LYS A N 1
ATOM 1582 C CA . LYS A 1 190 ? 4.673 23.427 -21.832 1.00 41.62 190 LYS A CA 1
ATOM 1583 C C . LYS A 1 190 ? 4.776 22.634 -23.122 1.00 41.62 190 LYS A C 1
ATOM 1585 O O . LYS A 1 190 ? 4.636 21.394 -23.036 1.00 41.62 190 LYS A O 1
#

Nearest PDB structures (foldseek):
  5efv-assembly1_C  TM=3.395E-01  e=3.380E-01  Dubowvirus dv11
  5efv-assembly1_A  TM=3.398E-01  e=7.016E-01  Dubowvirus dv11
  5efv-assembly1_B  TM=3.398E-01  e=1.100E+00  Dubowvirus dv11

Secondary structure (DSSP, 8-state):
--HHHHHHHHHHHHHHHTT------GGGGHHHHHHHHHHHHHHH-TTTTTT--EEEEEE--EEE-SSSSS--EEEPPPEEEEEEEETTEEEEEEEE-GGGTTS-HHHHHHHHHHHGGGHHHHSPPPHHHHTTTEEEEEEEETTTEEEEEEEETT-SSS-EEEEEEEETTTTEEEEEEEEESSPPPP----

Sequence (190 aa):
MKSTILFRHLVFFLLSLFYLPSIASTSNAQPGIKNLLIKLDKNYYYPQQKGLTSLNAELLWEQQDTTSEKIKFFNKPDFQFKGELKNHIYEKEIVPSAKNLNLSDAKKTEYINILNNYLDAFLPDTLYEKFSNYEGQIKHQQKKSLTIHLREKTSIKNTTKYKLFVDTEKWRITKIHISQNQEPRNIEGK